Protein AF-A0AAN1XT25-F1 (afdb_monomer)

Structure (mmCIF, N/CA/C/O backbone):
data_AF-A0AAN1XT25-F1
#
_entry.id   AF-A0AAN1XT25-F1
#
loop_
_atom_site.group_PDB
_atom_site.id
_atom_site.type_symbol
_atom_site.label_atom_id
_atom_site.label_alt_id
_atom_site.label_comp_id
_atom_site.label_asym_id
_atom_site.label_entity_id
_atom_site.label_seq_id
_atom_site.pdbx_PDB_ins_code
_atom_site.Cartn_x
_atom_site.Cartn_y
_atom_site.Cartn_z
_atom_site.occupancy
_atom_site.B_iso_or_equiv
_atom_site.auth_seq_id
_atom_site.auth_comp_id
_atom_site.auth_asym_id
_atom_site.auth_atom_id
_atom_site.pdbx_PDB_model_num
ATOM 1 N N . MET A 1 1 ? -64.250 9.530 -61.560 1.00 41.62 1 MET A N 1
ATOM 2 C CA . MET A 1 1 ? -63.158 10.519 -61.689 1.00 41.62 1 MET A CA 1
ATOM 3 C C . MET A 1 1 ? -62.524 10.674 -60.310 1.00 41.62 1 MET A C 1
ATOM 5 O O . MET A 1 1 ? -63.224 11.055 -59.384 1.00 41.62 1 MET A O 1
ATOM 9 N N . LYS A 1 2 ? -61.285 10.197 -60.134 1.00 39.38 2 LYS A N 1
ATOM 10 C CA . LYS A 1 2 ? -60.570 10.103 -58.846 1.00 39.38 2 LYS A CA 1
ATOM 11 C C . LYS A 1 2 ? -59.844 11.420 -58.551 1.00 39.38 2 LYS A C 1
ATOM 13 O O . LYS A 1 2 ? -59.118 11.872 -59.428 1.00 39.38 2 LYS A O 1
ATOM 18 N N . ILE A 1 3 ? -59.930 11.946 -57.328 1.00 38.56 3 ILE A N 1
ATOM 19 C CA . ILE A 1 3 ? -58.884 12.805 -56.744 1.00 38.56 3 ILE A CA 1
ATOM 20 C C . ILE A 1 3 ? -58.642 12.324 -55.308 1.00 38.56 3 ILE A C 1
ATOM 22 O O . ILE A 1 3 ? -59.558 12.286 -54.491 1.00 38.56 3 ILE A O 1
ATOM 26 N N . LEU A 1 4 ? -57.408 11.876 -55.059 1.00 39.78 4 LEU A N 1
ATOM 27 C CA . LEU A 1 4 ? -56.895 11.393 -53.778 1.00 39.78 4 LEU A CA 1
ATOM 28 C C . LEU A 1 4 ? -56.589 12.568 -52.839 1.00 39.78 4 LEU A C 1
ATOM 30 O O . LEU A 1 4 ? -55.879 13.494 -53.226 1.00 39.78 4 LEU A O 1
ATOM 34 N N . VAL A 1 5 ? -57.010 12.458 -51.580 1.00 40.12 5 VAL A N 1
ATOM 35 C CA . VAL A 1 5 ? -56.484 13.253 -50.461 1.00 40.12 5 VAL A CA 1
ATOM 36 C C . VAL A 1 5 ? -55.270 12.513 -49.892 1.00 40.12 5 VAL A C 1
ATOM 38 O O . VAL A 1 5 ? -55.381 11.357 -49.489 1.00 40.12 5 VAL A O 1
ATOM 41 N N . ARG A 1 6 ? -54.094 13.151 -49.893 1.00 39.28 6 ARG A N 1
ATOM 42 C CA . ARG A 1 6 ? -52.873 12.626 -49.260 1.00 39.28 6 ARG A CA 1
ATOM 43 C C . ARG A 1 6 ? -52.800 13.118 -47.814 1.00 39.28 6 ARG A C 1
ATOM 45 O O . ARG A 1 6 ? -52.642 14.312 -47.588 1.00 39.28 6 ARG A O 1
ATOM 52 N N . ALA A 1 7 ? -52.880 12.197 -46.856 1.00 37.94 7 ALA A N 1
ATOM 53 C CA . ALA A 1 7 ? -52.510 12.442 -45.466 1.00 37.94 7 ALA A CA 1
ATOM 54 C C . ALA A 1 7 ? -50.987 12.284 -45.311 1.00 37.94 7 ALA A C 1
ATOM 56 O O . ALA A 1 7 ? -50.425 11.271 -45.732 1.00 37.94 7 ALA A O 1
ATOM 57 N N . ALA A 1 8 ? -50.318 13.286 -44.741 1.00 38.44 8 ALA A N 1
ATOM 58 C CA . ALA A 1 8 ? -48.903 13.220 -44.392 1.00 38.44 8 ALA A CA 1
ATOM 59 C C . ALA A 1 8 ? -48.755 12.634 -42.979 1.00 38.44 8 ALA A C 1
ATOM 61 O O . ALA A 1 8 ? -49.283 13.188 -42.018 1.00 38.44 8 ALA A O 1
ATOM 62 N N . LEU A 1 9 ? -48.050 11.508 -42.865 1.00 38.28 9 LEU A N 1
ATOM 63 C CA . LEU A 1 9 ? -47.693 10.882 -41.594 1.00 38.28 9 LEU A CA 1
ATOM 64 C C . LEU A 1 9 ? -46.329 11.439 -41.153 1.00 38.28 9 LEU A C 1
ATOM 66 O O . LEU A 1 9 ? -45.325 11.206 -41.825 1.00 38.28 9 LEU A O 1
ATOM 70 N N . ALA A 1 10 ? -46.287 12.194 -40.056 1.00 38.84 10 ALA A N 1
ATOM 71 C CA . ALA A 1 10 ? -45.040 12.645 -39.443 1.00 38.84 10 ALA A CA 1
ATOM 72 C C . ALA A 1 10 ? -44.520 11.554 -38.494 1.00 38.84 10 ALA A C 1
ATOM 74 O O . ALA A 1 10 ? -45.141 11.269 -37.472 1.00 38.84 10 ALA A O 1
ATOM 75 N N . ALA A 1 11 ? -43.395 10.927 -38.838 1.00 40.50 11 ALA A N 1
ATOM 76 C CA . ALA A 1 11 ? -42.693 10.006 -37.950 1.00 40.50 11 ALA A CA 1
ATOM 77 C C . ALA A 1 11 ? -41.785 10.807 -37.002 1.00 40.50 11 ALA A C 1
ATOM 79 O O . ALA A 1 11 ? -40.822 11.433 -37.444 1.00 40.50 11 ALA A O 1
ATOM 80 N N . ALA A 1 12 ? -42.099 10.805 -35.705 1.00 44.22 12 ALA A N 1
ATOM 81 C CA . ALA A 1 12 ? -41.232 11.364 -34.674 1.00 44.22 12 ALA A CA 1
ATOM 82 C C . ALA A 1 12 ? -40.076 10.390 -34.395 1.00 44.22 12 ALA A C 1
ATOM 84 O O . ALA A 1 12 ? -40.286 9.277 -33.914 1.00 44.22 12 ALA A O 1
ATOM 85 N N . LEU A 1 13 ? -38.855 10.809 -34.725 1.00 37.78 13 LEU A N 1
ATOM 86 C CA . LEU A 1 13 ? -37.628 10.069 -34.453 1.00 37.78 13 LEU A CA 1
ATOM 87 C C . LEU A 1 13 ? -37.237 10.285 -32.981 1.00 37.78 13 LEU A C 1
ATOM 89 O O . LEU A 1 13 ? -36.747 11.351 -32.616 1.00 37.78 13 LEU A O 1
ATOM 93 N N . ILE A 1 14 ? -37.477 9.290 -32.128 1.00 45.75 14 ILE A N 1
ATOM 94 C CA . ILE A 1 14 ? -36.987 9.284 -30.743 1.00 45.75 14 ILE A CA 1
ATOM 95 C C . ILE A 1 14 ? -35.552 8.747 -30.775 1.00 45.75 14 ILE A C 1
ATOM 97 O O . ILE A 1 14 ? -35.346 7.547 -30.946 1.00 45.75 14 ILE A O 1
ATOM 101 N N . LEU A 1 15 ? -34.554 9.628 -30.647 1.00 38.09 15 LEU A N 1
ATOM 102 C CA . LEU A 1 15 ? -33.173 9.205 -30.396 1.00 38.09 15 LEU A CA 1
ATOM 103 C C . LEU A 1 15 ? -33.020 8.803 -28.919 1.00 38.09 15 LEU A C 1
ATOM 105 O O . LEU A 1 15 ? -33.416 9.579 -28.045 1.00 38.09 15 LEU A O 1
ATOM 109 N N . PRO A 1 16 ? -32.411 7.646 -28.607 1.00 40.91 16 PRO A N 1
ATOM 110 C CA . PRO A 1 16 ? -32.045 7.325 -27.237 1.00 40.91 16 PRO A CA 1
ATOM 111 C C . PRO A 1 16 ? -30.882 8.233 -26.812 1.00 40.91 16 PRO A C 1
ATOM 113 O O . PRO A 1 16 ? -29.809 8.198 -27.416 1.00 40.91 16 PRO A O 1
ATOM 116 N N . LEU A 1 17 ? -31.081 9.055 -25.776 1.00 42.25 17 LEU A N 1
ATOM 117 C CA . LEU A 1 17 ? -29.963 9.700 -25.089 1.00 42.25 17 LEU A CA 1
ATOM 118 C C . LEU A 1 17 ? -29.145 8.606 -24.398 1.00 42.25 17 LEU A C 1
ATOM 120 O O . LEU A 1 17 ? -29.579 8.040 -23.395 1.00 42.25 17 LEU A O 1
ATOM 124 N N . ALA A 1 18 ? -27.961 8.307 -24.930 1.00 36.66 18 ALA A N 1
ATOM 125 C CA . ALA A 1 18 ? -26.956 7.576 -24.177 1.00 36.66 18 ALA A CA 1
ATOM 126 C C . ALA A 1 18 ? -26.537 8.444 -22.975 1.00 36.66 18 ALA A C 1
ATOM 128 O O . ALA A 1 18 ? -26.259 9.633 -23.169 1.00 36.66 18 ALA A O 1
ATOM 129 N N . PRO A 1 19 ? -26.495 7.907 -21.744 1.00 39.56 19 PRO A N 1
ATOM 130 C CA . PRO A 1 19 ? -25.979 8.655 -20.610 1.00 39.56 19 PRO A CA 1
ATOM 131 C C . PRO A 1 19 ? -24.504 8.972 -20.870 1.00 39.56 19 PRO A C 1
ATOM 133 O O . PRO A 1 19 ? -23.654 8.085 -20.924 1.00 39.56 19 PRO A O 1
ATOM 136 N N . THR A 1 20 ? -24.190 10.251 -21.056 1.00 37.25 20 THR A N 1
ATOM 137 C CA . THR A 1 20 ? -22.817 10.741 -21.007 1.00 37.25 20 THR A CA 1
ATOM 138 C C . THR A 1 20 ? -22.371 10.694 -19.553 1.00 37.25 20 THR A C 1
ATOM 140 O O . THR A 1 20 ? -22.679 11.600 -18.778 1.00 37.25 20 THR A O 1
ATOM 143 N N . PHE A 1 21 ? -21.665 9.635 -19.163 1.00 40.16 21 PHE A N 1
ATOM 144 C CA . PHE A 1 21 ? -20.870 9.668 -17.944 1.00 40.16 21 PHE A CA 1
ATOM 145 C C . PHE A 1 21 ? -19.761 10.691 -18.175 1.00 40.16 21 PHE A C 1
ATOM 147 O O . PHE A 1 21 ? -18.812 10.444 -18.918 1.00 40.16 21 PHE A O 1
ATOM 154 N N . ALA A 1 22 ? -19.923 11.886 -17.614 1.00 41.94 22 ALA A N 1
ATOM 155 C CA . ALA A 1 22 ? -18.840 12.848 -17.556 1.00 41.94 22 ALA A CA 1
ATOM 156 C C . ALA A 1 22 ? -17.735 12.224 -16.694 1.00 41.94 22 ALA A C 1
ATOM 158 O O . ALA A 1 22 ? -17.858 12.173 -15.472 1.00 41.94 22 ALA A O 1
ATOM 159 N N . SER A 1 23 ? -16.688 11.699 -17.335 1.00 51.25 23 SER A N 1
ATOM 160 C CA . SER A 1 23 ? -15.455 11.323 -16.646 1.00 51.25 23 SER A CA 1
ATOM 161 C C . SER A 1 23 ? -14.961 12.566 -15.916 1.00 51.25 23 SER A C 1
ATOM 163 O O . SER A 1 23 ? -14.739 13.603 -16.549 1.00 51.25 23 SER A O 1
ATOM 165 N N . ALA A 1 24 ? -14.842 12.498 -14.591 1.00 60.72 24 ALA A N 1
ATOM 166 C CA . ALA A 1 24 ? -14.233 13.584 -13.840 1.00 60.72 24 ALA A CA 1
ATOM 167 C C . ALA A 1 24 ? -12.805 13.806 -14.362 1.00 60.72 24 ALA A C 1
ATOM 169 O O . ALA A 1 24 ? -12.129 12.866 -14.783 1.00 60.72 24 ALA A O 1
ATOM 170 N N . ALA A 1 25 ? -12.354 15.061 -14.378 1.00 71.19 25 ALA A N 1
ATOM 171 C CA . ALA A 1 25 ? -10.983 15.355 -14.762 1.00 71.19 25 ALA A CA 1
ATOM 172 C C . ALA A 1 25 ? -10.007 14.716 -13.751 1.00 71.19 25 ALA A C 1
ATOM 174 O O . ALA A 1 25 ? -10.314 14.697 -12.553 1.00 71.19 25 ALA A O 1
ATOM 175 N N . PRO A 1 26 ? -8.829 14.243 -14.200 1.00 83.75 26 PRO A N 1
ATOM 176 C CA . PRO A 1 26 ? -7.784 13.773 -13.302 1.00 83.75 26 PRO A CA 1
ATOM 177 C C . PRO A 1 26 ? -7.448 14.804 -12.220 1.00 83.75 26 PRO A C 1
ATOM 179 O O . PRO A 1 26 ? -7.557 16.016 -12.427 1.00 83.75 26 PRO A O 1
ATOM 182 N N . LEU A 1 27 ? -7.001 14.314 -11.066 1.00 89.06 27 LEU A N 1
ATOM 183 C CA . LEU A 1 27 ? -6.533 15.128 -9.955 1.00 89.06 27 LEU A CA 1
ATOM 184 C C . LEU A 1 27 ? -5.451 16.104 -10.428 1.00 89.06 27 LEU A C 1
ATOM 186 O O . LEU A 1 27 ? -4.499 15.714 -11.105 1.00 89.06 27 LEU A O 1
ATOM 190 N N . ASP A 1 28 ? -5.578 17.364 -10.013 1.00 89.88 28 ASP A N 1
ATOM 191 C CA . ASP A 1 28 ? -4.588 18.398 -10.301 1.00 89.88 28 ASP A CA 1
ATOM 192 C C . ASP A 1 28 ? -3.178 17.929 -9.903 1.00 89.88 28 ASP A C 1
ATOM 194 O O . ASP A 1 28 ? -2.938 17.484 -8.774 1.00 89.88 28 ASP A O 1
ATOM 198 N N . ARG A 1 29 ? -2.225 18.067 -10.830 1.00 91.12 29 ARG A N 1
ATOM 199 C CA . ARG A 1 29 ? -0.816 17.727 -10.627 1.00 91.12 29 ARG A CA 1
ATOM 200 C C . ARG A 1 29 ? -0.228 18.415 -9.398 1.00 91.12 29 ARG A C 1
ATOM 202 O O . ARG A 1 29 ? 0.604 17.822 -8.712 1.00 91.12 29 ARG A O 1
ATOM 209 N N . ALA A 1 30 ? -0.691 19.622 -9.076 1.00 89.56 30 ALA A N 1
ATOM 210 C CA . ALA A 1 30 ? -0.288 20.351 -7.881 1.00 89.56 30 ALA A CA 1
ATOM 211 C C . ALA A 1 30 ? -0.663 19.640 -6.573 1.00 89.56 30 ALA A C 1
ATOM 213 O O . ALA A 1 30 ? -0.150 20.029 -5.532 1.00 89.56 30 ALA A O 1
ATOM 214 N N . LYS A 1 31 ? -1.515 18.607 -6.597 1.00 91.62 31 LYS A N 1
ATOM 215 C CA . LYS A 1 31 ? -1.877 17.778 -5.437 1.00 91.62 31 LYS A CA 1
ATOM 216 C C . LYS A 1 31 ? -1.132 16.441 -5.392 1.00 91.62 31 LYS A C 1
ATOM 218 O O . LYS A 1 31 ? -0.883 15.928 -4.299 1.00 91.62 31 LYS A O 1
ATOM 223 N N . VAL A 1 32 ? -0.665 15.927 -6.530 1.00 94.19 32 VAL A N 1
ATOM 224 C CA . VAL A 1 32 ? 0.048 14.639 -6.651 1.00 94.19 32 VAL A CA 1
ATOM 225 C C . VAL A 1 32 ? 1.501 14.748 -6.183 1.00 94.19 32 VAL A C 1
ATOM 227 O O . VAL A 1 32 ? 2.288 15.500 -6.761 1.00 94.19 32 VAL A O 1
ATOM 230 N N . VAL A 1 33 ? 1.863 14.050 -5.102 1.00 95.19 33 VAL A N 1
ATOM 231 C CA . VAL A 1 33 ? 3.233 14.078 -4.553 1.00 95.19 33 VAL A CA 1
ATOM 232 C C . VAL A 1 33 ? 4.153 13.065 -5.216 1.00 95.19 33 VAL A C 1
ATOM 234 O O . VAL A 1 33 ? 5.339 13.351 -5.329 1.00 95.19 33 VAL A O 1
ATOM 237 N N . LEU A 1 34 ? 3.624 11.932 -5.694 1.00 96.62 34 LEU A N 1
ATOM 238 C CA . LEU A 1 34 ? 4.400 10.935 -6.432 1.00 96.62 34 LEU A CA 1
ATOM 239 C C . LEU A 1 34 ? 4.791 11.495 -7.814 1.00 96.62 34 LEU A C 1
ATOM 241 O O . LEU A 1 34 ? 3.921 11.639 -8.685 1.00 96.62 34 LEU A O 1
ATOM 245 N N . PRO A 1 35 ? 6.073 11.838 -8.060 1.00 95.19 35 PRO A N 1
ATOM 246 C CA . PRO A 1 35 ? 6.432 12.599 -9.251 1.00 95.19 35 PRO A CA 1
ATOM 247 C C . PRO A 1 35 ? 6.210 11.821 -10.560 1.00 95.19 35 PRO A C 1
ATOM 249 O O . PRO A 1 35 ? 5.875 12.425 -11.575 1.00 95.19 35 PRO A O 1
ATO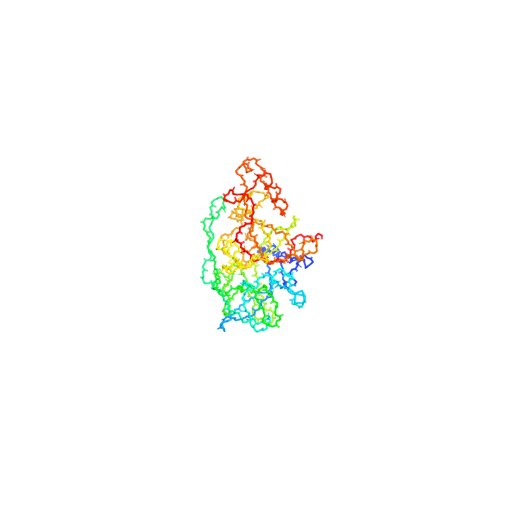M 252 N N . SER A 1 36 ? 6.325 10.495 -10.516 1.00 95.69 36 SER A N 1
ATOM 253 C CA . SER A 1 36 ? 6.180 9.594 -11.661 1.00 95.69 36 SER A CA 1
ATOM 254 C C . SER A 1 36 ? 4.735 9.256 -12.028 1.00 95.69 36 SER A C 1
ATOM 256 O O . SER A 1 36 ? 4.517 8.727 -13.113 1.00 95.69 36 SER A O 1
ATOM 258 N N . ALA A 1 37 ? 3.746 9.541 -11.170 1.00 97.75 37 ALA A N 1
ATOM 259 C CA . ALA A 1 37 ? 2.355 9.193 -11.456 1.00 97.75 37 ALA A CA 1
ATOM 260 C C . ALA A 1 37 ? 1.861 9.882 -12.739 1.00 97.75 37 ALA A C 1
ATOM 262 O O . ALA A 1 37 ? 1.925 11.110 -12.839 1.00 97.75 37 ALA A O 1
ATOM 263 N N . ILE A 1 38 ? 1.357 9.088 -13.688 1.00 97.50 38 ILE A N 1
ATOM 264 C CA . ILE A 1 38 ? 0.899 9.540 -15.010 1.00 97.50 38 ILE A CA 1
ATOM 265 C C . ILE A 1 38 ? -0.458 10.232 -14.876 1.00 97.50 38 ILE A C 1
ATOM 267 O O . ILE A 1 38 ? -0.641 11.352 -15.350 1.00 97.50 38 ILE A O 1
ATOM 271 N N . SER A 1 39 ? -1.396 9.591 -14.181 1.00 97.00 39 SER A N 1
ATOM 272 C CA . SER A 1 39 ? -2.717 10.144 -13.884 1.00 97.00 39 SER A CA 1
ATOM 273 C C . SER A 1 39 ? -3.232 9.616 -12.554 1.00 97.00 39 SER A C 1
ATOM 275 O O . SER A 1 39 ? -2.920 8.496 -12.156 1.00 97.00 39 SER A O 1
ATOM 277 N N . VAL A 1 40 ? -4.044 10.417 -11.873 1.00 97.56 40 VAL A N 1
ATOM 278 C CA . VAL A 1 40 ? -4.750 10.031 -10.648 1.00 97.56 40 VAL A CA 1
ATOM 279 C C . VAL A 1 40 ? -6.202 10.425 -10.851 1.00 97.56 40 VAL A C 1
ATOM 281 O O . VAL A 1 40 ? -6.477 11.600 -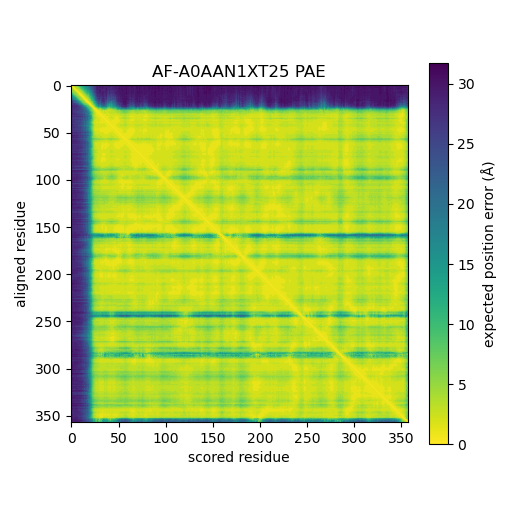11.078 1.00 97.56 40 VAL A O 1
ATOM 284 N N . ASP A 1 41 ? -7.122 9.474 -10.797 1.00 96.44 41 ASP A N 1
ATOM 285 C CA . ASP A 1 41 ? -8.555 9.722 -10.928 1.00 96.44 41 ASP A CA 1
ATOM 286 C C . ASP A 1 41 ? -9.243 9.340 -9.618 1.00 96.44 41 ASP A C 1
ATOM 288 O O . ASP A 1 41 ? -9.409 8.167 -9.287 1.00 96.44 41 ASP A O 1
ATOM 292 N N . LEU A 1 42 ? -9.629 10.358 -8.847 1.00 95.44 42 LEU A N 1
ATOM 293 C CA . LEU A 1 42 ? -10.318 10.160 -7.576 1.00 95.44 42 LEU A CA 1
ATOM 294 C C . LEU A 1 42 ? -11.788 9.777 -7.751 1.00 95.44 42 LEU A C 1
ATOM 296 O O . LEU A 1 42 ? -12.375 9.286 -6.796 1.00 95.44 42 LEU A O 1
ATOM 300 N N . ALA A 1 43 ? -12.411 9.998 -8.906 1.00 94.50 43 ALA A N 1
ATOM 301 C CA . ALA A 1 43 ? -13.777 9.534 -9.136 1.00 94.50 43 ALA A CA 1
ATOM 302 C C . ALA A 1 43 ? -13.774 8.050 -9.515 1.00 94.50 43 ALA A C 1
ATOM 304 O O . ALA A 1 43 ? -14.538 7.274 -8.952 1.00 94.50 43 ALA A O 1
ATOM 305 N N . ALA A 1 44 ? -12.855 7.646 -10.396 1.00 95.62 44 ALA A N 1
ATOM 306 C CA . ALA A 1 44 ? -12.638 6.243 -10.746 1.00 95.62 44 ALA A CA 1
ATOM 307 C C . ALA A 1 44 ? -11.894 5.454 -9.654 1.00 95.62 44 ALA A C 1
ATOM 309 O O . ALA A 1 44 ? -11.825 4.233 -9.731 1.00 95.62 44 ALA A O 1
ATOM 310 N N . ASN A 1 45 ? -11.338 6.141 -8.648 1.00 97.06 45 ASN A N 1
ATOM 311 C CA . ASN A 1 45 ? -10.542 5.569 -7.560 1.00 97.06 45 ASN A CA 1
ATOM 312 C C . ASN A 1 45 ? -9.297 4.810 -8.061 1.00 97.06 45 ASN A C 1
ATOM 314 O O . ASN A 1 45 ? -8.992 3.707 -7.611 1.00 97.06 45 ASN A O 1
ATOM 318 N N . THR A 1 46 ? -8.563 5.405 -9.003 1.00 98.12 46 THR A N 1
ATOM 319 C CA . THR A 1 46 ? -7.398 4.772 -9.634 1.00 98.12 46 THR A CA 1
ATOM 320 C C . THR A 1 46 ? -6.198 5.703 -9.775 1.00 98.12 46 THR A C 1
ATOM 322 O O . THR A 1 46 ? -6.314 6.930 -9.806 1.00 98.12 46 THR A O 1
ATOM 325 N N . VAL A 1 47 ? -5.016 5.103 -9.892 1.00 98.50 47 VAL A N 1
ATOM 326 C CA . VAL A 1 47 ? -3.773 5.765 -10.293 1.00 98.50 47 VAL A CA 1
ATOM 327 C C . VAL A 1 47 ? -3.114 4.979 -11.415 1.00 98.50 47 VAL A C 1
ATOM 329 O O . VAL A 1 47 ? -3.024 3.758 -11.343 1.00 98.50 47 VAL A O 1
ATOM 332 N N . THR A 1 48 ? -2.615 5.682 -12.428 1.00 98.56 48 THR A N 1
ATOM 333 C CA . THR A 1 48 ? -1.808 5.096 -13.500 1.00 98.56 48 THR A CA 1
ATOM 334 C C . THR A 1 48 ? -0.342 5.446 -13.286 1.00 98.56 48 THR A C 1
ATOM 336 O O . THR A 1 48 ? 0.013 6.622 -13.152 1.00 98.56 48 THR A O 1
ATOM 339 N N . LEU A 1 49 ? 0.514 4.428 -13.254 1.00 98.69 49 LEU A N 1
ATOM 340 C CA . LEU A 1 49 ? 1.951 4.538 -13.008 1.00 98.69 49 LEU A CA 1
ATOM 341 C C . LEU A 1 49 ? 2.761 3.996 -14.193 1.00 98.69 49 LEU A C 1
ATOM 343 O O . LEU A 1 49 ? 2.271 3.118 -14.907 1.00 98.69 49 LEU A O 1
ATOM 347 N N . PRO A 1 50 ? 4.008 4.466 -14.389 1.00 98.25 50 PRO A N 1
ATOM 348 C CA . PRO A 1 50 ? 4.940 3.840 -15.316 1.00 98.25 50 PRO A CA 1
ATOM 349 C C . PRO A 1 50 ? 5.218 2.393 -14.909 1.00 98.25 50 PRO A C 1
ATOM 351 O O . PRO A 1 50 ? 5.467 2.107 -13.733 1.00 98.25 50 PRO A O 1
ATOM 354 N N . LEU A 1 51 ? 5.207 1.500 -15.892 1.00 97.94 51 LEU A N 1
ATOM 355 C CA . LEU A 1 51 ? 5.467 0.079 -15.722 1.00 97.94 51 LEU A CA 1
ATOM 356 C C . LEU A 1 51 ? 6.821 -0.274 -16.342 1.00 97.94 51 LEU A C 1
ATOM 358 O O . LEU A 1 51 ? 7.135 0.127 -17.461 1.00 97.94 51 LEU A O 1
ATOM 362 N N . TYR A 1 52 ? 7.627 -1.037 -15.613 1.00 97.19 52 TYR A N 1
ATOM 363 C CA . TYR A 1 52 ? 8.964 -1.443 -16.027 1.00 97.19 52 TYR A CA 1
ATOM 364 C C . TYR A 1 52 ? 9.021 -2.952 -16.206 1.00 97.19 52 TYR A C 1
ATOM 366 O O . TYR A 1 52 ? 8.438 -3.705 -15.427 1.00 97.19 52 TYR A O 1
ATOM 374 N N . ARG A 1 53 ? 9.768 -3.399 -17.215 1.00 96.44 53 ARG A N 1
ATOM 375 C CA . ARG A 1 53 ? 10.009 -4.821 -17.452 1.00 96.44 53 ARG A CA 1
ATOM 376 C C . ARG A 1 53 ? 11.261 -5.263 -16.708 1.00 96.44 53 ARG A C 1
ATOM 378 O O . ARG A 1 53 ? 12.329 -4.696 -16.912 1.00 96.44 53 ARG A O 1
ATOM 385 N N . GLY A 1 54 ? 11.143 -6.291 -15.883 1.00 96.94 54 GLY A N 1
ATOM 386 C CA . GLY A 1 54 ? 12.252 -6.935 -15.187 1.00 96.94 54 GLY A CA 1
ATOM 387 C C . GLY A 1 54 ? 12.320 -8.429 -15.480 1.00 96.94 54 GLY A C 1
ATOM 388 O O . GLY A 1 54 ? 11.679 -8.934 -16.408 1.00 96.94 54 GLY A O 1
ATOM 389 N N . SER A 1 55 ? 13.101 -9.146 -14.677 1.00 97.75 55 SER A N 1
ATOM 390 C CA . SER A 1 55 ? 13.129 -10.607 -14.706 1.00 97.75 55 SER A CA 1
ATOM 391 C C . SER A 1 55 ? 13.374 -11.228 -13.336 1.00 97.75 55 SER A C 1
ATOM 393 O O . SER A 1 55 ? 14.055 -10.641 -12.499 1.00 97.75 55 SER A O 1
ATOM 395 N N . VAL A 1 56 ? 12.856 -12.436 -13.140 1.00 98.00 56 VAL A N 1
ATOM 396 C CA . VAL A 1 56 ? 13.141 -13.321 -12.004 1.00 98.00 56 VAL A CA 1
ATOM 397 C C . VAL A 1 56 ? 13.608 -14.646 -12.593 1.00 98.00 56 VAL A C 1
ATOM 399 O O . VAL A 1 56 ? 12.866 -15.280 -13.339 1.00 98.00 56 VAL A O 1
ATOM 402 N N . HIS A 1 57 ? 14.851 -15.052 -12.322 1.00 95.00 57 HIS A N 1
ATOM 403 C CA . HIS A 1 57 ? 15.436 -16.281 -12.889 1.00 95.00 57 HIS A CA 1
ATOM 404 C C . HIS A 1 57 ? 15.304 -16.389 -14.428 1.00 95.00 57 HIS A C 1
ATOM 406 O O . HIS A 1 57 ? 15.104 -17.469 -14.975 1.00 95.00 57 HIS A O 1
ATOM 412 N N . GLY A 1 58 ? 15.384 -15.255 -15.137 1.00 93.69 58 GLY A N 1
ATOM 413 C CA . GLY A 1 58 ? 15.221 -15.173 -16.596 1.00 93.69 58 GLY A CA 1
ATOM 414 C C . GLY A 1 58 ? 13.770 -15.089 -17.090 1.00 93.69 58 GLY A C 1
ATOM 415 O O . GLY A 1 58 ? 13.552 -14.723 -18.245 1.00 93.69 58 GLY A O 1
ATOM 416 N N . ASN A 1 59 ? 12.779 -15.338 -16.231 1.00 96.25 59 ASN A N 1
ATOM 417 C CA . ASN A 1 59 ? 11.365 -15.180 -16.568 1.00 96.25 59 ASN A CA 1
ATOM 418 C C . ASN A 1 59 ? 10.950 -13.706 -16.479 1.00 96.25 59 ASN A C 1
ATOM 420 O O . ASN A 1 59 ? 11.352 -13.029 -15.530 1.00 96.25 59 ASN A O 1
ATOM 424 N N . PRO A 1 60 ? 10.157 -13.186 -17.433 1.00 96.00 6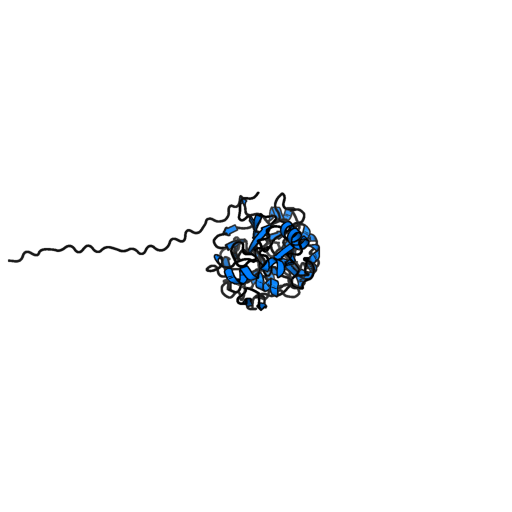0 PRO A N 1
ATOM 425 C CA . PRO A 1 60 ? 9.722 -11.797 -17.412 1.00 96.00 60 PRO A CA 1
ATOM 426 C C . PRO A 1 60 ? 8.773 -11.513 -16.248 1.00 96.00 60 PRO A C 1
ATOM 428 O O . PRO A 1 60 ? 7.872 -12.297 -15.952 1.00 96.00 60 PRO A O 1
ATOM 431 N N . VAL A 1 61 ? 8.968 -10.351 -15.635 1.00 97.44 61 VAL A N 1
ATOM 432 C CA . VAL A 1 61 ? 8.058 -9.763 -14.646 1.00 97.44 61 VAL A CA 1
ATOM 433 C C . VAL A 1 61 ? 7.888 -8.279 -14.934 1.00 97.44 61 VAL A C 1
ATOM 435 O O . VAL A 1 61 ? 8.719 -7.675 -15.621 1.00 97.44 61 VAL A O 1
ATOM 438 N N . TRP A 1 62 ? 6.846 -7.679 -14.375 1.00 98.00 62 TRP A N 1
ATOM 439 C CA . TRP A 1 62 ? 6.574 -6.255 -14.497 1.00 98.00 62 TRP A CA 1
ATOM 440 C C . TRP A 1 62 ? 6.458 -5.622 -13.123 1.00 98.00 62 TRP A C 1
ATOM 442 O O . TRP A 1 62 ? 5.832 -6.173 -12.218 1.00 98.00 62 TRP A O 1
ATOM 452 N N . TYR A 1 63 ? 7.090 -4.469 -12.960 1.00 98.50 63 TYR A N 1
ATOM 453 C CA . TYR A 1 63 ? 7.212 -3.804 -11.673 1.00 98.50 63 TYR A CA 1
ATOM 454 C C . TYR A 1 63 ? 7.008 -2.301 -11.814 1.00 98.50 63 TYR A C 1
ATOM 456 O O . TYR A 1 63 ? 7.252 -1.716 -12.872 1.00 98.50 63 TYR A O 1
ATOM 464 N N . ILE A 1 64 ? 6.576 -1.667 -10.731 1.00 98.69 64 ILE A N 1
ATOM 465 C CA . ILE A 1 64 ? 6.505 -0.205 -10.620 1.00 98.69 64 ILE A CA 1
ATOM 466 C C . ILE A 1 64 ? 7.661 0.302 -9.763 1.00 98.69 64 ILE A C 1
ATOM 468 O O . ILE A 1 64 ? 8.306 -0.473 -9.067 1.00 98.69 64 ILE A O 1
ATOM 472 N N . LYS A 1 65 ? 7.929 1.608 -9.795 1.00 98.44 65 LYS A N 1
ATOM 473 C CA . LYS A 1 65 ? 8.848 2.271 -8.861 1.00 98.44 65 LYS A CA 1
ATOM 474 C C . LYS A 1 65 ? 8.154 3.472 -8.248 1.00 98.44 65 LYS A C 1
ATOM 476 O O . LYS A 1 65 ? 7.622 4.306 -8.984 1.00 98.44 65 LYS A O 1
ATOM 481 N N . THR A 1 66 ? 8.194 3.579 -6.927 1.00 98.50 66 THR A N 1
ATOM 482 C CA . THR A 1 66 ? 7.497 4.656 -6.206 1.00 98.50 66 THR A CA 1
ATOM 483 C C . THR A 1 66 ? 8.433 5.484 -5.339 1.00 98.50 66 THR A C 1
ATOM 485 O O . THR A 1 66 ? 8.347 6.710 -5.358 1.00 98.50 66 THR A O 1
ATOM 488 N N . ASP A 1 67 ? 9.378 4.844 -4.649 1.00 98.50 67 ASP A N 1
ATOM 489 C CA . ASP A 1 67 ? 10.261 5.491 -3.675 1.00 98.50 67 ASP A CA 1
ATOM 490 C C . ASP A 1 67 ? 11.700 4.994 -3.806 1.00 98.50 67 ASP A C 1
ATOM 492 O O . ASP A 1 67 ? 11.964 3.903 -4.318 1.00 98.50 67 ASP A O 1
ATOM 496 N N . VAL A 1 68 ? 12.650 5.779 -3.301 1.00 98.44 68 VAL A N 1
ATOM 497 C CA . VAL A 1 68 ? 14.056 5.375 -3.213 1.00 98.44 68 VAL A CA 1
ATOM 498 C C . VAL A 1 68 ? 14.774 6.068 -2.054 1.00 98.44 68 VAL A C 1
ATOM 500 O O . VAL A 1 68 ? 14.507 7.229 -1.732 1.00 98.44 68 VAL A O 1
ATOM 503 N N . SER A 1 69 ? 15.731 5.367 -1.445 1.00 98.00 69 SER A N 1
ATOM 504 C CA . SER A 1 69 ? 16.504 5.832 -0.284 1.00 98.00 69 SER A CA 1
ATOM 505 C C . SER A 1 69 ? 17.531 6.929 -0.576 1.00 98.00 69 SER A C 1
ATOM 507 O O . SER A 1 69 ? 18.192 7.409 0.340 1.00 98.00 69 SER A O 1
ATOM 509 N N . ASN A 1 70 ? 17.698 7.332 -1.839 1.00 97.44 70 ASN A N 1
ATOM 510 C CA . ASN A 1 70 ? 18.687 8.322 -2.258 1.00 97.44 70 ASN A CA 1
ATOM 511 C C . ASN A 1 70 ? 18.013 9.510 -2.958 1.00 97.44 70 ASN A C 1
ATOM 513 O O . ASN A 1 70 ? 17.377 9.348 -3.998 1.00 97.44 70 ASN A O 1
ATOM 517 N N . ALA A 1 71 ? 18.204 10.720 -2.429 1.00 96.81 71 ALA A N 1
ATOM 518 C CA . ALA A 1 71 ? 17.523 11.920 -2.916 1.00 96.81 71 ALA A CA 1
ATOM 519 C C . ALA A 1 71 ? 17.887 12.296 -4.365 1.00 96.81 71 ALA A C 1
ATOM 521 O O . ALA A 1 71 ? 17.030 12.750 -5.124 1.00 96.81 71 ALA A O 1
ATOM 522 N N . ALA A 1 72 ? 19.144 12.096 -4.776 1.00 97.19 72 ALA A N 1
ATOM 523 C CA . ALA A 1 72 ? 19.578 12.405 -6.137 1.00 97.19 72 ALA A CA 1
ATOM 524 C C . ALA A 1 72 ? 18.973 11.425 -7.153 1.00 97.19 72 ALA A C 1
ATOM 526 O O . ALA A 1 72 ? 18.568 11.831 -8.243 1.00 97.19 72 ALA A O 1
ATOM 527 N N . VAL A 1 73 ? 18.871 10.145 -6.781 1.00 97.69 73 VAL A N 1
ATOM 528 C CA . VAL A 1 73 ? 18.172 9.124 -7.572 1.00 97.69 73 VAL A CA 1
ATOM 529 C C . VAL A 1 73 ? 16.678 9.431 -7.647 1.00 97.69 73 VAL A C 1
ATOM 531 O O . VAL A 1 73 ? 16.136 9.443 -8.749 1.00 97.69 73 VAL A O 1
ATOM 534 N N . ALA A 1 74 ? 16.044 9.759 -6.515 1.00 97.38 74 ALA A N 1
ATOM 535 C CA . ALA A 1 74 ? 14.628 10.120 -6.446 1.00 97.38 74 ALA A CA 1
ATOM 536 C C . ALA A 1 74 ? 14.300 11.261 -7.414 1.00 97.38 74 ALA A C 1
ATOM 538 O O . ALA A 1 74 ? 13.431 11.129 -8.273 1.00 97.38 74 ALA A O 1
ATOM 539 N N . LYS A 1 75 ? 15.079 12.348 -7.354 1.00 96.81 75 LYS A N 1
ATOM 540 C CA . LYS A 1 75 ? 14.921 13.503 -8.243 1.00 96.81 75 LYS A CA 1
ATOM 541 C C . LYS A 1 75 ? 15.109 13.141 -9.717 1.00 96.81 75 LYS A C 1
ATOM 543 O O . LYS A 1 75 ? 14.334 13.596 -10.551 1.00 96.81 75 LYS A O 1
ATOM 548 N N . ARG A 1 76 ? 16.144 12.361 -10.045 1.00 96.50 76 ARG A N 1
ATOM 549 C CA . ARG A 1 76 ? 16.462 11.987 -11.433 1.00 96.50 76 ARG A CA 1
ATOM 550 C C . ARG A 1 76 ? 15.392 11.088 -12.050 1.00 96.50 76 ARG A C 1
ATOM 552 O O . ARG A 1 76 ? 15.105 11.229 -13.231 1.00 96.50 76 ARG A O 1
ATOM 559 N N . GLU A 1 77 ? 14.845 10.158 -11.274 1.00 96.00 77 GLU A N 1
ATOM 560 C CA . GLU A 1 77 ? 13.897 9.147 -11.760 1.00 96.00 77 GLU A CA 1
ATOM 561 C C . GLU A 1 77 ? 12.427 9.514 -11.509 1.00 96.00 77 GLU A C 1
ATOM 563 O O . GLU A 1 77 ? 11.539 8.761 -11.895 1.00 96.00 77 GLU A O 1
ATOM 568 N N . GLY A 1 78 ? 12.154 10.662 -10.881 1.00 96.56 78 GLY A N 1
ATOM 569 C CA . GLY A 1 78 ? 10.794 11.086 -10.557 1.00 96.56 78 GLY A CA 1
ATOM 570 C C . GLY A 1 78 ? 10.135 10.229 -9.471 1.00 96.56 78 GLY A C 1
ATOM 571 O O . GLY A 1 78 ? 8.929 10.016 -9.506 1.00 96.56 78 GLY A O 1
ATOM 572 N N . LEU A 1 79 ? 10.909 9.725 -8.513 1.00 97.62 79 LEU A N 1
ATOM 573 C CA . LEU A 1 79 ? 10.413 8.922 -7.393 1.00 97.62 79 LEU A CA 1
ATOM 574 C C . LEU A 1 79 ? 10.318 9.768 -6.121 1.00 97.62 79 LEU A C 1
ATOM 576 O O . LEU A 1 79 ? 10.919 10.841 -6.021 1.00 97.62 79 LEU A O 1
ATOM 580 N N . LEU A 1 80 ? 9.593 9.272 -5.125 1.00 97.38 80 LEU A N 1
ATOM 581 C CA . LEU A 1 80 ? 9.611 9.838 -3.781 1.00 97.38 80 LEU A CA 1
ATOM 582 C C . LEU A 1 80 ? 10.953 9.547 -3.100 1.00 97.38 80 LEU A C 1
ATOM 584 O O . LEU A 1 80 ? 11.510 8.452 -3.203 1.00 97.38 80 LEU A O 1
ATOM 588 N N . TYR A 1 81 ? 11.485 10.534 -2.383 1.00 97.69 81 TYR A N 1
ATOM 589 C CA . TYR A 1 81 ? 12.642 10.314 -1.523 1.00 97.69 81 TYR A CA 1
ATOM 590 C C . TYR A 1 81 ? 12.179 9.757 -0.176 1.00 97.69 81 TYR A C 1
ATOM 592 O O . TYR A 1 81 ? 11.486 10.450 0.567 1.00 97.69 81 TYR A O 1
ATOM 600 N N . ALA A 1 82 ? 12.584 8.527 0.134 1.00 97.75 82 ALA A N 1
ATOM 601 C CA . ALA A 1 82 ? 12.239 7.822 1.365 1.00 97.75 82 ALA A CA 1
ATOM 602 C C . ALA A 1 82 ? 13.517 7.462 2.142 1.00 97.75 82 ALA A C 1
ATOM 604 O O . ALA A 1 82 ? 14.034 6.351 1.994 1.00 97.75 82 ALA A O 1
ATOM 605 N N . PRO A 1 83 ? 14.074 8.389 2.942 1.00 96.44 83 PRO A N 1
ATOM 606 C CA . PRO A 1 83 ? 15.372 8.205 3.598 1.00 96.44 83 PRO A CA 1
ATOM 607 C C . PRO A 1 83 ? 15.439 6.948 4.469 1.00 96.44 83 PRO A C 1
ATOM 609 O O . PRO A 1 83 ? 16.465 6.268 4.491 1.00 96.44 83 PRO A O 1
ATOM 612 N N . LEU A 1 84 ? 14.343 6.601 5.151 1.00 97.25 84 LEU A N 1
ATOM 613 C CA . LEU A 1 84 ? 14.315 5.458 6.062 1.00 97.25 84 LEU A CA 1
ATOM 614 C C . LEU A 1 84 ? 14.438 4.107 5.347 1.00 97.25 84 LEU A C 1
ATOM 616 O O . LEU A 1 84 ? 14.830 3.130 5.983 1.00 97.25 84 LEU A O 1
ATOM 620 N N . LEU A 1 85 ? 14.210 4.037 4.027 1.00 97.62 85 LEU A N 1
ATOM 621 C CA . LEU A 1 85 ? 14.455 2.811 3.262 1.00 97.62 85 LEU A CA 1
ATOM 622 C C . LEU A 1 85 ? 15.917 2.359 3.327 1.00 97.62 85 LEU A C 1
ATOM 624 O O . LEU A 1 85 ? 16.170 1.165 3.188 1.00 97.62 85 LEU A O 1
ATOM 628 N N . ALA A 1 86 ? 16.875 3.253 3.600 1.00 96.69 86 ALA A N 1
ATOM 629 C CA . ALA A 1 86 ? 18.270 2.867 3.828 1.00 96.69 86 ALA A CA 1
ATOM 630 C C . ALA A 1 86 ? 18.423 1.860 4.990 1.00 96.69 86 ALA A C 1
ATOM 632 O O . ALA A 1 86 ? 19.315 1.014 4.960 1.00 96.69 86 ALA A O 1
ATOM 633 N N . SER A 1 87 ? 17.512 1.893 5.967 1.00 96.75 87 SER A N 1
ATOM 634 C CA . SER A 1 87 ? 17.472 0.987 7.122 1.00 96.75 87 SER A CA 1
ATOM 635 C C . SER A 1 87 ? 16.750 -0.342 6.845 1.00 96.75 87 SER A C 1
ATOM 637 O O . SER A 1 87 ? 16.593 -1.150 7.756 1.00 96.75 87 SER A O 1
ATOM 639 N N . SER A 1 88 ? 16.301 -0.595 5.608 1.00 95.69 88 SER A N 1
ATOM 640 C CA . SER A 1 88 ? 15.567 -1.816 5.224 1.00 95.69 88 SER A CA 1
ATOM 641 C C . SER A 1 88 ? 16.444 -2.903 4.585 1.00 95.69 88 SER A C 1
ATOM 643 O O . SER A 1 88 ? 15.923 -3.913 4.113 1.00 95.69 88 SER A O 1
ATOM 645 N N . ALA A 1 89 ? 17.773 -2.738 4.583 1.00 93.94 89 ALA A N 1
ATOM 646 C CA . ALA A 1 89 ? 18.713 -3.640 3.906 1.00 93.94 89 ALA A CA 1
ATOM 647 C C . ALA A 1 89 ? 18.547 -5.126 4.292 1.00 93.94 89 ALA A C 1
ATOM 649 O O . ALA A 1 89 ? 18.697 -6.001 3.445 1.00 93.94 89 ALA A O 1
ATOM 650 N N . SER A 1 90 ? 18.181 -5.419 5.544 1.00 92.06 90 SER A N 1
ATOM 651 C CA . SER A 1 90 ? 17.905 -6.775 6.052 1.00 92.06 90 SER A CA 1
ATOM 652 C C . SER A 1 90 ? 16.678 -7.447 5.428 1.00 92.06 90 SER A C 1
ATOM 654 O O . SER A 1 90 ? 16.591 -8.676 5.407 1.00 92.06 90 SER A O 1
ATOM 656 N N . ALA A 1 91 ? 15.715 -6.663 4.950 1.00 95.06 91 ALA A N 1
ATOM 657 C CA . ALA A 1 91 ? 14.527 -7.154 4.261 1.00 95.06 91 ALA A CA 1
ATOM 658 C C . ALA A 1 91 ? 14.625 -6.998 2.746 1.00 95.06 91 ALA A C 1
ATOM 660 O O . ALA A 1 91 ? 13.910 -7.697 2.033 1.00 95.06 91 ALA A O 1
ATOM 661 N N . ALA A 1 92 ? 15.477 -6.099 2.252 1.00 97.69 92 ALA A N 1
ATOM 662 C CA . ALA A 1 92 ? 15.643 -5.875 0.828 1.00 97.69 92 ALA A CA 1
ATOM 663 C C . ALA A 1 92 ? 16.134 -7.147 0.120 1.00 97.69 92 ALA A C 1
ATOM 665 O O . ALA A 1 92 ? 16.896 -7.949 0.675 1.00 97.69 92 ALA A O 1
ATOM 666 N N . GLN A 1 93 ? 15.678 -7.339 -1.111 1.00 98.00 93 GLN A N 1
ATOM 667 C CA . GLN A 1 93 ? 16.251 -8.306 -2.035 1.00 98.00 93 GLN A CA 1
ATOM 668 C C . GLN A 1 93 ? 17.313 -7.626 -2.900 1.00 98.00 93 GLN A C 1
ATOM 670 O O . GLN A 1 93 ? 17.264 -6.419 -3.142 1.00 98.00 93 GLN A O 1
ATOM 675 N N . HIS A 1 94 ? 18.293 -8.390 -3.368 1.00 97.44 94 HIS A N 1
ATOM 676 C CA . HIS A 1 94 ? 19.279 -7.871 -4.309 1.00 97.44 94 HIS A CA 1
ATOM 677 C C . HIS A 1 94 ? 18.707 -7.892 -5.726 1.00 97.44 94 HIS A C 1
ATOM 679 O O . HIS A 1 94 ? 18.067 -8.868 -6.115 1.00 97.44 94 HIS A O 1
ATOM 685 N N . ALA A 1 95 ? 18.991 -6.851 -6.509 1.00 97.19 95 ALA A N 1
ATOM 686 C CA . ALA A 1 95 ? 18.779 -6.885 -7.951 1.00 97.19 95 ALA A CA 1
ATOM 687 C C . ALA A 1 95 ? 20.027 -6.442 -8.712 1.00 97.19 95 ALA A C 1
ATOM 689 O O . ALA A 1 95 ? 20.753 -5.528 -8.302 1.00 97.19 95 ALA A O 1
ATOM 690 N N . THR A 1 96 ? 20.248 -7.092 -9.851 1.00 97.00 96 THR A N 1
ATOM 691 C CA . THR A 1 96 ? 21.265 -6.709 -10.839 1.00 97.00 96 THR A CA 1
ATOM 692 C C . THR A 1 96 ? 20.606 -6.051 -12.055 1.00 97.00 96 THR A C 1
ATOM 694 O O . THR A 1 96 ? 19.384 -5.900 -12.104 1.00 97.00 96 THR A O 1
ATOM 697 N N . GLY A 1 97 ? 21.412 -5.626 -13.030 1.00 93.75 97 GLY 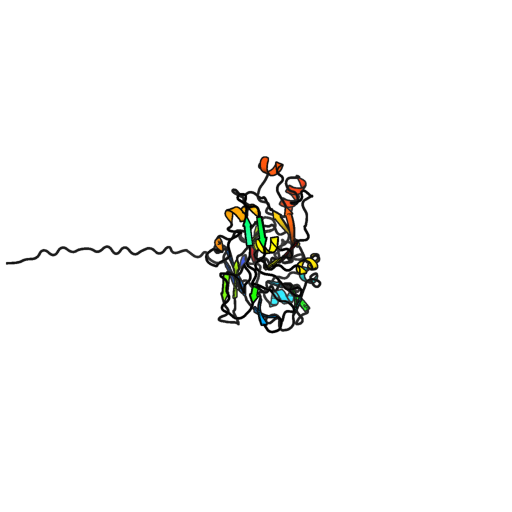A N 1
ATOM 698 C CA . GLY A 1 97 ? 20.926 -4.900 -14.203 1.00 93.75 97 GLY A CA 1
ATOM 699 C C . GLY A 1 97 ? 20.707 -3.408 -13.942 1.00 93.75 97 GLY A C 1
ATOM 700 O O . GLY A 1 97 ? 21.075 -2.869 -12.895 1.00 93.75 97 GLY A O 1
ATOM 701 N N . ALA A 1 98 ? 20.147 -2.724 -14.938 1.00 91.56 98 ALA A N 1
ATOM 702 C CA . ALA A 1 98 ? 19.823 -1.304 -14.848 1.00 91.56 98 ALA A CA 1
ATOM 703 C C . ALA A 1 98 ? 18.544 -1.075 -14.021 1.00 91.56 98 ALA A C 1
ATOM 705 O O . ALA A 1 98 ? 17.699 -1.960 -13.914 1.00 91.56 98 ALA A O 1
ATOM 706 N N . SER A 1 99 ? 18.351 0.133 -13.475 1.00 85.75 99 SER A N 1
ATOM 707 C CA . SER A 1 99 ? 17.185 0.445 -12.624 1.00 85.75 99 SER A CA 1
ATOM 708 C C . SER A 1 99 ? 15.831 0.425 -13.350 1.00 85.75 99 SER A C 1
ATOM 710 O O . SER A 1 99 ? 14.776 0.476 -12.713 1.00 85.75 99 SER A O 1
ATOM 712 N N . ASN A 1 100 ? 15.834 0.372 -14.681 1.00 91.06 100 ASN A N 1
ATOM 713 C CA . ASN A 1 100 ? 14.661 0.193 -15.542 1.00 91.06 100 ASN A CA 1
ATOM 714 C C . ASN A 1 100 ? 14.543 -1.230 -16.123 1.00 91.06 100 ASN A C 1
ATOM 716 O O . ASN A 1 100 ? 13.671 -1.460 -16.955 1.00 91.06 100 ASN A O 1
ATOM 720 N N . ALA A 1 101 ? 15.433 -2.142 -15.726 1.00 95.31 101 ALA A N 1
ATOM 721 C CA . ALA A 1 101 ? 15.481 -3.523 -16.186 1.00 95.31 101 ALA A CA 1
ATOM 722 C C . ALA A 1 101 ? 16.067 -4.435 -15.094 1.00 95.31 101 ALA A C 1
ATOM 724 O O . ALA A 1 101 ? 17.083 -5.103 -15.306 1.00 95.31 101 ALA A O 1
ATOM 725 N N . PHE A 1 102 ? 15.467 -4.417 -13.899 1.00 97.81 102 PHE A N 1
ATOM 726 C CA . PHE A 1 102 ? 15.961 -5.211 -12.775 1.00 97.81 102 PHE A CA 1
ATOM 727 C C . PHE A 1 102 ? 15.878 -6.716 -13.047 1.00 97.81 102 PHE A C 1
ATOM 729 O O . PHE A 1 102 ? 14.851 -7.236 -13.488 1.00 97.81 102 PHE A O 1
ATOM 736 N N . ALA A 1 103 ? 16.957 -7.422 -12.716 1.00 98.19 103 ALA A N 1
ATOM 737 C CA . ALA A 1 103 ? 16.956 -8.863 -12.509 1.00 98.19 103 ALA A CA 1
ATOM 738 C C . ALA A 1 103 ? 16.902 -9.130 -10.998 1.00 98.19 103 ALA A C 1
ATOM 740 O O . ALA A 1 103 ? 17.900 -8.937 -10.296 1.00 98.19 103 ALA A O 1
ATOM 741 N N . PHE A 1 104 ? 15.715 -9.497 -10.520 1.00 98.44 104 PHE A N 1
ATOM 742 C CA . PHE A 1 104 ? 15.362 -9.707 -9.118 1.00 98.44 104 PHE A CA 1
ATOM 743 C C . PHE A 1 104 ? 15.806 -11.090 -8.625 1.00 98.44 104 PHE A C 1
ATOM 745 O O . PHE A 1 104 ? 15.872 -12.046 -9.402 1.00 98.44 104 PHE A O 1
ATOM 752 N N . ALA A 1 105 ? 16.088 -11.191 -7.325 1.00 97.81 105 ALA A N 1
ATOM 753 C CA . ALA A 1 105 ? 16.451 -12.450 -6.678 1.00 97.81 105 ALA A CA 1
ATOM 754 C C . ALA A 1 105 ? 15.233 -13.330 -6.352 1.00 97.81 105 ALA A C 1
ATOM 756 O O . ALA A 1 105 ? 15.356 -14.551 -6.373 1.00 97.81 105 ALA A O 1
ATOM 757 N N . GLY A 1 106 ? 14.083 -12.725 -6.050 1.00 98.00 106 GLY A N 1
ATOM 758 C CA . GLY A 1 106 ? 12.831 -13.422 -5.758 1.00 98.00 106 GLY A CA 1
ATOM 759 C C . GLY A 1 106 ? 11.661 -12.882 -6.570 1.00 98.00 106 GLY A C 1
ATOM 760 O O . GLY A 1 106 ? 11.701 -11.749 -7.063 1.00 98.00 106 GLY A O 1
ATOM 761 N N . GLY A 1 107 ? 10.627 -13.702 -6.716 1.00 98.06 107 GLY A N 1
ATOM 762 C CA . GLY A 1 107 ? 9.411 -13.406 -7.465 1.00 98.06 107 GLY A CA 1
ATOM 763 C C . GLY A 1 107 ? 8.134 -13.523 -6.640 1.00 98.06 107 GLY A C 1
ATOM 764 O O . GLY A 1 107 ? 8.146 -13.822 -5.448 1.00 98.06 107 GLY A O 1
ATOM 765 N N . VAL A 1 108 ? 7.018 -13.272 -7.319 1.00 98.62 108 VAL A N 1
ATOM 766 C CA . VAL A 1 108 ? 5.670 -13.339 -6.753 1.00 98.62 108 VAL A CA 1
ATOM 767 C C . VAL A 1 108 ? 4.877 -14.405 -7.493 1.00 98.62 108 VAL A C 1
ATOM 769 O O . VAL A 1 108 ? 4.876 -14.433 -8.726 1.00 98.62 108 VAL A O 1
ATOM 772 N N . ASP A 1 109 ? 4.213 -15.266 -6.733 1.00 97.94 109 ASP A N 1
ATOM 773 C CA . ASP A 1 109 ? 3.174 -16.165 -7.216 1.00 97.94 109 ASP A CA 1
ATOM 774 C C . ASP A 1 109 ? 1.815 -15.455 -7.123 1.00 97.94 109 ASP A C 1
ATOM 776 O O . ASP A 1 109 ? 1.380 -15.094 -6.029 1.00 97.94 109 ASP A O 1
ATOM 780 N N . PHE A 1 110 ? 1.178 -15.234 -8.275 1.00 98.25 110 PHE A N 1
ATOM 781 C CA . PHE A 1 110 ? -0.145 -14.604 -8.419 1.00 98.25 110 PHE A CA 1
ATOM 782 C C . PHE A 1 110 ? -1.268 -15.634 -8.636 1.00 98.25 110 PHE A C 1
ATOM 784 O O . PHE A 1 110 ? -2.415 -15.271 -8.852 1.00 98.25 110 PHE A O 1
ATOM 791 N N . THR A 1 111 ? -0.959 -16.934 -8.616 1.00 96.44 111 THR A N 1
ATOM 792 C CA . THR A 1 111 ? -1.972 -17.981 -8.815 1.00 96.44 111 THR A CA 1
ATOM 793 C C . THR A 1 111 ? -2.950 -18.188 -7.647 1.00 96.44 111 THR A C 1
ATOM 795 O O . THR A 1 111 ? -4.041 -18.717 -7.901 1.00 96.44 111 THR A O 1
ATOM 798 N N . PRO A 1 112 ? -2.641 -17.829 -6.379 1.00 97.56 112 PRO A N 1
ATOM 799 C CA . PRO A 1 112 ? -3.639 -17.862 -5.320 1.00 97.56 112 PRO A CA 1
ATOM 800 C C . PRO A 1 112 ? -4.837 -16.965 -5.641 1.00 97.56 112 PRO A C 1
ATOM 802 O O . PRO A 1 112 ? -4.734 -15.944 -6.299 1.00 97.56 112 PRO A O 1
ATOM 805 N N . GLN A 1 113 ? -6.008 -17.347 -5.145 1.00 95.62 113 GLN A N 1
ATOM 806 C CA . GLN A 1 113 ? -7.206 -16.527 -5.291 1.00 95.62 113 GLN A CA 1
ATOM 807 C C . GLN A 1 113 ? -7.459 -15.795 -3.986 1.00 95.62 113 GLN A C 1
ATOM 809 O O . GLN A 1 113 ? -7.530 -16.414 -2.914 1.00 95.62 113 GLN A O 1
ATOM 814 N N . ARG A 1 114 ? -7.598 -14.475 -4.081 1.00 97.44 114 ARG A N 1
ATOM 815 C CA . ARG A 1 114 ? -7.878 -13.632 -2.932 1.00 97.44 114 ARG A CA 1
ATOM 816 C C . ARG A 1 114 ? -9.227 -14.013 -2.326 1.00 97.44 114 ARG A C 1
ATOM 818 O O . ARG A 1 114 ? -10.223 -14.216 -3.013 1.00 97.44 114 ARG A O 1
ATOM 825 N N . VAL A 1 115 ? -9.269 -14.110 -1.000 1.00 96.81 115 VAL A N 1
ATOM 826 C CA . VAL A 1 115 ? -10.509 -14.343 -0.252 1.00 96.81 115 VAL A CA 1
ATOM 827 C C . VAL A 1 115 ? -10.624 -13.276 0.811 1.00 96.81 115 VAL A C 1
ATOM 829 O O . VAL A 1 115 ? -9.781 -13.195 1.700 1.00 96.81 115 VAL A O 1
ATOM 832 N N . LEU A 1 116 ? -11.694 -12.491 0.766 1.00 96.44 116 LEU A N 1
ATOM 833 C CA . LEU A 1 116 ? -12.045 -11.616 1.872 1.00 96.44 116 LEU A CA 1
ATOM 834 C C . LEU A 1 116 ? -13.557 -11.613 2.080 1.00 96.44 116 LEU A C 1
ATOM 836 O O . LEU A 1 116 ? -14.305 -11.070 1.270 1.00 96.44 116 LEU A O 1
ATOM 840 N N . THR A 1 117 ? -14.000 -12.214 3.180 1.00 95.50 117 THR A N 1
ATOM 841 C CA . THR A 1 117 ? -15.416 -12.263 3.555 1.00 95.50 117 THR A CA 1
ATOM 842 C C . THR A 1 117 ? -15.660 -11.450 4.811 1.00 95.50 117 THR A C 1
ATOM 844 O O . THR A 1 1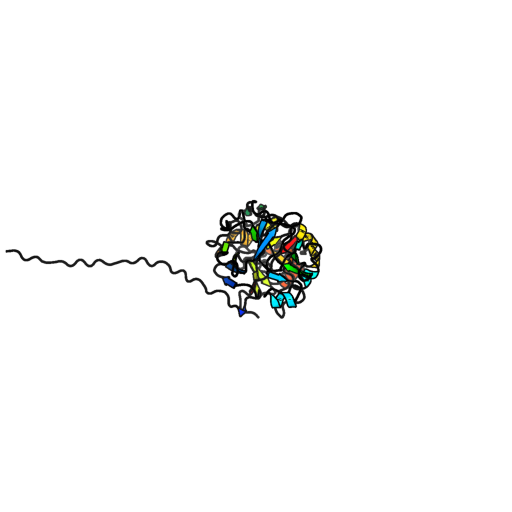17 ? -14.824 -11.411 5.717 1.00 95.50 117 THR A O 1
ATOM 847 N N . THR A 1 118 ? -16.829 -10.824 4.878 1.00 94.00 118 THR A N 1
ATOM 848 C CA . THR A 1 118 ? -17.266 -10.020 6.017 1.00 94.00 118 THR A CA 1
ATOM 849 C C . THR A 1 118 ? -18.549 -10.586 6.615 1.00 94.00 118 THR A C 1
ATOM 851 O O . THR A 1 118 ? -19.343 -11.236 5.934 1.00 94.00 118 THR A O 1
ATOM 854 N N . ALA A 1 119 ? -18.737 -10.393 7.918 1.00 93.81 119 ALA A N 1
ATOM 855 C CA . ALA A 1 119 ? -20.006 -10.638 8.586 1.00 93.81 119 ALA A CA 1
ATOM 856 C C . ALA A 1 119 ? -20.994 -9.491 8.314 1.00 93.81 119 ALA A C 1
ATOM 858 O O . ALA A 1 119 ? -20.645 -8.458 7.742 1.00 93.81 119 ALA A O 1
ATOM 859 N N . ALA A 1 120 ? -22.237 -9.657 8.774 1.00 91.94 120 ALA A N 1
ATOM 860 C CA . ALA A 1 120 ? -23.295 -8.657 8.618 1.00 91.94 120 ALA A CA 1
ATOM 861 C C . ALA A 1 120 ? -23.012 -7.321 9.333 1.00 91.94 120 ALA A C 1
ATOM 863 O O . ALA A 1 120 ? -23.668 -6.329 9.037 1.00 91.94 120 ALA A O 1
ATOM 864 N N . ASP A 1 121 ? -22.057 -7.288 10.267 1.00 89.44 121 ASP A N 1
ATOM 865 C CA . ASP A 1 121 ? -21.575 -6.074 10.935 1.00 89.44 121 ASP A CA 1
ATOM 866 C C . ASP A 1 121 ? -20.323 -5.470 10.266 1.00 89.44 121 ASP A C 1
ATOM 868 O O . ASP A 1 121 ? -19.772 -4.484 10.755 1.00 89.44 121 ASP A O 1
ATOM 872 N N . GLY A 1 122 ? -19.865 -6.055 9.154 1.00 91.50 122 GLY A N 1
ATOM 873 C CA . GLY A 1 122 ? -18.677 -5.638 8.412 1.00 91.50 122 GLY A CA 1
ATOM 874 C C . GLY A 1 122 ? -17.369 -6.248 8.886 1.00 91.50 122 GLY A C 1
ATOM 875 O O . GLY A 1 122 ? -16.360 -6.106 8.194 1.00 91.50 122 GLY A O 1
ATOM 876 N N . SER A 1 123 ? -17.347 -6.919 10.040 1.00 92.00 123 SER A N 1
ATOM 877 C CA . SER A 1 123 ? -16.125 -7.534 10.557 1.00 92.00 123 SER A CA 1
ATOM 878 C C . SER A 1 123 ? -15.604 -8.609 9.601 1.00 92.00 123 SER A C 1
ATOM 880 O O . SER A 1 123 ? -16.373 -9.359 9.002 1.00 92.00 123 SER A O 1
ATOM 882 N N . VAL A 1 124 ? -14.284 -8.677 9.422 1.00 93.75 124 VAL A N 1
ATOM 883 C CA . VAL A 1 124 ? -13.652 -9.661 8.531 1.00 93.75 124 VAL A CA 1
ATOM 884 C C . VAL A 1 124 ? -13.718 -11.048 9.171 1.00 93.75 124 VAL A C 1
ATOM 886 O O . VAL A 1 124 ? -13.249 -11.238 10.291 1.00 93.75 124 VAL A O 1
ATOM 889 N N . THR A 1 125 ? -14.272 -12.022 8.449 1.00 95.38 125 THR A N 1
ATOM 890 C CA . THR A 1 125 ? -14.447 -13.414 8.906 1.00 95.38 125 THR A CA 1
ATOM 891 C C . THR A 1 125 ? -13.479 -14.389 8.248 1.00 95.38 125 THR A C 1
ATOM 893 O O . THR A 1 125 ? -13.128 -15.403 8.849 1.00 95.38 125 THR A O 1
ATOM 896 N N . ALA A 1 126 ? -13.009 -14.080 7.041 1.00 96.75 126 ALA A N 1
ATOM 897 C CA . ALA A 1 126 ? -11.927 -14.794 6.380 1.00 96.75 126 ALA A CA 1
ATOM 898 C C . ALA A 1 126 ? -11.105 -13.811 5.549 1.00 96.75 126 ALA A C 1
ATOM 900 O O . ALA A 1 126 ? -11.662 -12.908 4.929 1.00 96.75 126 ALA A O 1
ATOM 901 N N . ALA A 1 127 ? -9.789 -14.005 5.542 1.00 97.50 127 ALA A N 1
ATOM 902 C CA . ALA A 1 127 ? -8.837 -13.183 4.811 1.00 97.50 127 ALA A CA 1
ATOM 903 C C . ALA A 1 127 ? -7.693 -14.070 4.307 1.00 97.50 127 ALA A C 1
ATOM 905 O O . ALA A 1 127 ? -7.004 -14.696 5.113 1.00 97.50 127 ALA A O 1
ATOM 906 N N . LYS A 1 128 ? -7.516 -14.148 2.989 1.00 98.12 128 LYS A N 1
ATOM 907 C CA . LYS A 1 128 ? -6.393 -14.811 2.320 1.00 98.12 128 LYS A CA 1
ATOM 908 C C . LYS A 1 128 ? -5.919 -13.948 1.147 1.00 98.12 128 LYS A C 1
ATOM 910 O O . LYS A 1 128 ? -6.772 -13.475 0.392 1.00 98.12 128 LYS A O 1
ATOM 915 N N . PRO A 1 129 ? -4.606 -13.718 1.004 1.00 98.25 129 PRO A N 1
ATOM 916 C CA . PRO A 1 129 ? -4.055 -12.937 -0.102 1.00 98.25 129 PRO A CA 1
ATOM 917 C C . PRO A 1 129 ? -4.211 -13.668 -1.445 1.00 98.25 129 PRO A C 1
ATOM 919 O O . PRO A 1 129 ? -4.199 -14.900 -1.467 1.00 98.25 129 PRO A O 1
ATOM 922 N N . GLY A 1 130 ? -4.334 -12.917 -2.545 1.00 98.00 130 GLY A N 1
ATOM 923 C CA . GLY A 1 130 ? -4.288 -13.453 -3.914 1.00 98.00 130 GLY A CA 1
ATOM 924 C C . GLY A 1 130 ? -2.868 -13.611 -4.459 1.00 98.00 130 GLY A C 1
ATOM 925 O O . GLY A 1 130 ? -2.648 -14.269 -5.465 1.00 98.00 130 GLY A O 1
ATOM 926 N N . SER A 1 131 ? -1.859 -13.084 -3.767 1.00 98.50 131 SER A N 1
ATOM 927 C CA . SER A 1 131 ? -0.472 -13.259 -4.184 1.00 98.50 131 SER A CA 1
ATOM 928 C C . SER A 1 131 ? 0.486 -13.436 -3.017 1.00 98.50 131 SER A C 1
ATOM 930 O O . SER A 1 131 ? 0.295 -12.893 -1.924 1.00 98.50 131 SER A O 1
ATOM 932 N N . VAL A 1 132 ? 1.540 -14.216 -3.251 1.00 98.75 132 VAL A N 1
ATOM 933 C CA . VAL A 1 132 ? 2.550 -14.563 -2.247 1.00 98.75 132 VAL A CA 1
ATOM 934 C C . VAL A 1 132 ? 3.942 -14.402 -2.847 1.00 98.75 132 VAL A C 1
ATOM 936 O O . VAL A 1 132 ? 4.249 -14.943 -3.906 1.00 98.75 132 VAL A O 1
ATOM 939 N N . GLY A 1 133 ? 4.798 -13.644 -2.169 1.00 98.56 133 GLY A N 1
ATOM 940 C CA . GLY A 1 133 ? 6.215 -13.566 -2.496 1.00 98.56 133 GLY A CA 1
ATOM 941 C C . GLY A 1 133 ? 6.960 -14.810 -2.027 1.00 98.56 133 GLY A C 1
ATOM 942 O O . GLY A 1 133 ? 6.705 -15.301 -0.926 1.00 98.56 133 GLY A O 1
ATOM 943 N N . ASP A 1 134 ? 7.908 -15.294 -2.827 1.00 97.88 134 ASP A N 1
ATOM 944 C CA . ASP A 1 134 ? 8.828 -16.335 -2.366 1.00 97.88 134 ASP A CA 1
ATOM 945 C C . ASP A 1 134 ? 9.755 -15.831 -1.233 1.00 97.88 134 ASP A C 1
ATOM 947 O O . ASP A 1 134 ? 9.809 -14.641 -0.910 1.00 97.88 134 ASP A O 1
ATOM 951 N N . ASP A 1 135 ? 10.525 -16.735 -0.617 1.00 96.62 135 ASP A N 1
ATOM 952 C CA . ASP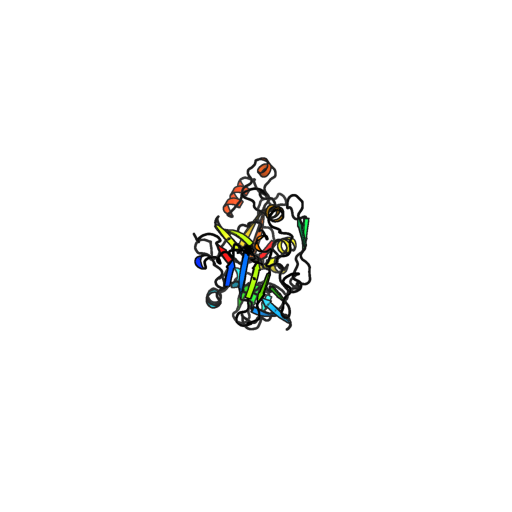 A 1 135 ? 11.424 -16.401 0.502 1.00 96.62 135 ASP A CA 1
ATOM 953 C C . ASP A 1 135 ? 12.503 -15.352 0.142 1.00 96.62 135 ASP A C 1
ATOM 955 O O . ASP A 1 135 ? 13.056 -14.656 1.015 1.00 96.62 135 ASP A O 1
ATOM 959 N N . ALA A 1 136 ? 12.842 -15.241 -1.144 1.00 97.19 136 ALA A N 1
ATOM 960 C CA . ALA A 1 136 ? 13.807 -14.278 -1.652 1.00 97.19 136 ALA A CA 1
ATOM 961 C C . ALA A 1 136 ? 13.161 -12.919 -1.966 1.00 97.19 136 ALA A C 1
ATOM 963 O O . ALA A 1 136 ? 13.867 -11.905 -1.925 1.00 97.19 136 ALA A O 1
ATOM 964 N N . TYR A 1 137 ? 11.855 -12.879 -2.230 1.00 98.44 137 TYR A N 1
ATOM 965 C CA . TYR A 1 137 ? 11.141 -11.694 -2.674 1.00 98.44 137 TYR A CA 1
ATOM 966 C C . TYR A 1 137 ? 10.997 -10.637 -1.580 1.00 98.44 137 TYR A C 1
ATOM 968 O O . TYR A 1 137 ? 10.760 -10.898 -0.398 1.00 98.44 137 TYR A O 1
ATOM 976 N N . SER A 1 138 ? 11.141 -9.391 -2.016 1.00 98.56 138 SER A N 1
ATOM 977 C CA . SER A 1 138 ? 10.845 -8.187 -1.254 1.00 98.56 138 SER A CA 1
ATOM 978 C C . SER A 1 138 ? 10.567 -7.047 -2.227 1.00 98.56 138 SER A C 1
ATOM 980 O O . SER A 1 138 ? 11.303 -6.910 -3.206 1.00 98.56 138 SER A O 1
ATOM 982 N N . PRO A 1 139 ? 9.588 -6.168 -1.981 1.00 98.44 139 PRO A N 1
ATOM 983 C CA . PRO A 1 139 ? 9.440 -4.973 -2.807 1.00 98.44 139 PRO A CA 1
ATOM 984 C C . PRO A 1 139 ? 10.601 -3.992 -2.618 1.00 98.44 139 PRO A C 1
ATOM 986 O O . PRO A 1 139 ? 10.812 -3.118 -3.456 1.00 98.44 139 PRO A O 1
ATOM 989 N N . PHE A 1 140 ? 11.381 -4.127 -1.538 1.00 98.69 140 PHE A N 1
ATOM 990 C CA . PHE A 1 140 ? 12.584 -3.333 -1.343 1.00 98.69 140 PHE A CA 1
ATOM 991 C C . PHE A 1 140 ? 13.759 -3.966 -2.068 1.00 98.69 140 PHE A C 1
ATOM 993 O O . PHE A 1 140 ? 14.113 -5.120 -1.828 1.00 98.69 140 PHE A O 1
ATOM 1000 N N . VAL A 1 141 ? 14.379 -3.194 -2.952 1.00 98.44 141 VAL A N 1
ATOM 1001 C CA . VAL A 1 141 ? 15.412 -3.676 -3.864 1.00 98.44 141 VAL A CA 1
ATOM 1002 C C . VAL A 1 141 ? 16.700 -2.920 -3.628 1.00 98.44 141 VAL A C 1
ATOM 1004 O O . VAL A 1 141 ? 16.785 -1.726 -3.912 1.00 98.44 141 VAL A O 1
ATOM 1007 N N . HIS A 1 142 ? 17.725 -3.626 -3.164 1.00 97.94 142 HIS A N 1
ATOM 1008 C CA . HIS A 1 142 ? 19.085 -3.115 -3.160 1.00 97.94 142 HIS A CA 1
ATOM 1009 C C . HIS A 1 142 ? 19.668 -3.237 -4.574 1.00 97.94 142 HIS A C 1
ATOM 1011 O O . HIS A 1 142 ? 20.015 -4.331 -5.035 1.00 97.94 142 HIS A O 1
ATOM 1017 N N . ALA A 1 143 ? 19.728 -2.108 -5.279 1.00 97.31 143 ALA A N 1
ATOM 1018 C CA . ALA A 1 143 ? 20.119 -2.054 -6.681 1.00 97.31 143 ALA A CA 1
ATOM 1019 C C . ALA A 1 143 ? 21.645 -2.020 -6.838 1.00 97.31 143 ALA A C 1
ATOM 1021 O O . ALA A 1 143 ? 22.291 -1.034 -6.480 1.00 97.31 143 ALA A O 1
ATOM 1022 N N . ALA A 1 144 ? 22.229 -3.045 -7.464 1.00 95.12 144 ALA A N 1
ATOM 1023 C CA . ALA A 1 144 ? 23.678 -3.114 -7.685 1.00 95.12 144 ALA A CA 1
ATOM 1024 C C . ALA A 1 144 ? 24.232 -1.933 -8.510 1.00 95.12 144 ALA A C 1
ATOM 1026 O O . ALA A 1 144 ? 25.373 -1.525 -8.319 1.00 95.12 144 ALA A O 1
ATOM 1027 N N . ALA A 1 145 ? 23.419 -1.357 -9.403 1.00 93.38 145 ALA A N 1
ATOM 1028 C CA . ALA A 1 145 ? 23.835 -0.280 -10.301 1.00 93.38 145 ALA A CA 1
ATOM 1029 C C . ALA A 1 145 ? 24.197 1.038 -9.591 1.00 93.38 145 ALA A C 1
ATOM 1031 O O . ALA A 1 145 ? 24.940 1.843 -10.149 1.00 93.38 145 ALA A O 1
ATOM 1032 N N . ASN A 1 146 ? 23.648 1.301 -8.400 1.00 94.44 146 ASN A N 1
ATOM 1033 C CA . ASN A 1 146 ? 23.884 2.562 -7.686 1.00 94.44 146 ASN A CA 1
ATOM 1034 C C . ASN A 1 146 ? 23.870 2.460 -6.150 1.00 94.44 146 ASN A C 1
ATOM 1036 O O . ASN A 1 146 ? 24.050 3.478 -5.486 1.00 94.44 146 ASN A O 1
ATOM 1040 N N . GLY A 1 147 ? 23.650 1.269 -5.586 1.00 94.94 147 GLY A N 1
ATOM 1041 C CA . GLY A 1 147 ? 23.634 1.014 -4.143 1.00 94.94 147 GLY A CA 1
ATOM 1042 C C . GLY A 1 147 ? 22.425 1.584 -3.393 1.00 94.94 147 GLY A C 1
ATOM 1043 O O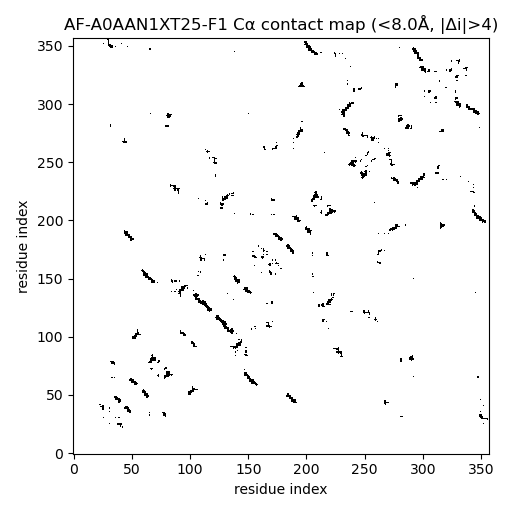 . GLY A 1 147 ? 22.360 1.469 -2.172 1.00 94.94 147 GLY A O 1
ATOM 1044 N N . ALA A 1 148 ? 21.466 2.213 -4.080 1.00 97.19 148 ALA A N 1
ATOM 1045 C CA . ALA A 1 148 ? 20.249 2.698 -3.442 1.00 97.19 148 ALA A CA 1
ATOM 1046 C C . ALA A 1 148 ? 19.271 1.546 -3.171 1.00 97.19 148 ALA A C 1
ATOM 1048 O O . ALA A 1 148 ? 19.283 0.518 -3.856 1.00 97.19 148 ALA A O 1
ATOM 1049 N N . ILE A 1 149 ? 18.392 1.747 -2.188 1.00 98.44 149 ILE A N 1
ATOM 1050 C CA . ILE A 1 149 ? 17.259 0.858 -1.937 1.00 98.44 149 ILE A CA 1
ATOM 1051 C C . ILE A 1 149 ? 16.016 1.489 -2.554 1.00 98.44 149 ILE A C 1
ATOM 1053 O O . ILE A 1 149 ? 15.608 2.582 -2.156 1.00 98.44 149 ILE A O 1
ATOM 1057 N N . TYR A 1 150 ? 15.443 0.808 -3.539 1.00 98.69 150 TYR A N 1
ATOM 1058 C CA . TYR A 1 150 ? 14.204 1.190 -4.208 1.00 98.69 150 TYR A CA 1
ATOM 1059 C C . TYR A 1 150 ? 13.010 0.509 -3.550 1.00 98.69 150 TYR A C 1
ATOM 1061 O O . TYR A 1 150 ? 13.125 -0.634 -3.120 1.00 98.69 150 TYR A O 1
ATOM 1069 N N . ASN A 1 151 ? 11.861 1.175 -3.549 1.00 98.81 151 ASN A N 1
ATOM 1070 C CA . ASN A 1 151 ? 10.565 0.515 -3.476 1.00 98.81 151 ASN A CA 1
ATOM 1071 C C . ASN A 1 151 ? 10.113 0.195 -4.907 1.00 98.81 151 ASN A C 1
ATOM 1073 O O . ASN A 1 151 ? 9.777 1.107 -5.673 1.00 98.81 151 ASN A O 1
ATOM 1077 N N . ALA A 1 152 ? 10.201 -1.080 -5.278 1.00 98.62 152 ALA A N 1
ATOM 1078 C CA . ALA A 1 152 ? 9.988 -1.571 -6.631 1.00 98.62 152 ALA A CA 1
ATOM 1079 C C . ALA A 1 152 ? 9.170 -2.882 -6.655 1.00 98.62 152 ALA A C 1
ATOM 1081 O O . ALA A 1 152 ? 9.709 -3.932 -7.016 1.00 98.62 152 ALA A O 1
ATOM 1082 N N . PRO A 1 153 ? 7.890 -2.850 -6.240 1.00 98.75 153 PRO A N 1
ATOM 1083 C CA . PRO A 1 153 ? 7.056 -4.044 -6.159 1.00 98.75 153 PRO A CA 1
ATOM 1084 C C . PRO A 1 153 ? 6.763 -4.630 -7.544 1.00 98.75 153 PRO A C 1
ATOM 1086 O O . PRO A 1 153 ? 6.486 -3.896 -8.501 1.00 98.75 153 PRO A O 1
ATOM 1089 N N . ILE A 1 154 ? 6.802 -5.963 -7.634 1.00 98.75 154 ILE A N 1
ATOM 1090 C CA . ILE A 1 154 ? 6.361 -6.714 -8.814 1.00 98.75 154 ILE A CA 1
ATOM 1091 C C . ILE A 1 154 ? 4.830 -6.752 -8.797 1.00 98.75 154 ILE A C 1
ATOM 1093 O O . ILE A 1 154 ? 4.228 -7.156 -7.807 1.00 98.75 154 ILE A O 1
ATOM 1097 N N . VAL A 1 155 ? 4.204 -6.325 -9.894 1.00 98.50 155 VAL A N 1
ATOM 1098 C CA . VAL A 1 155 ? 2.740 -6.196 -10.019 1.00 98.50 155 VAL A CA 1
ATOM 1099 C C . VAL A 1 155 ? 2.137 -7.115 -11.078 1.00 98.50 155 VAL A C 1
ATOM 1101 O O . VAL A 1 155 ? 0.917 -7.226 -11.147 1.00 98.50 155 VAL A O 1
ATOM 1104 N N . ALA A 1 156 ? 2.969 -7.751 -11.906 1.00 98.06 156 ALA A N 1
ATOM 1105 C CA . ALA A 1 156 ? 2.544 -8.790 -12.837 1.00 98.06 156 ALA A CA 1
ATOM 1106 C C . ALA A 1 156 ? 3.702 -9.725 -13.209 1.00 98.06 156 ALA A C 1
ATOM 1108 O O . ALA A 1 156 ? 4.877 -9.339 -13.141 1.00 98.06 156 ALA A O 1
ATOM 1109 N N . SER A 1 157 ? 3.382 -10.940 -13.646 1.00 95.50 157 SER A N 1
ATOM 1110 C CA . SER A 1 157 ? 4.342 -11.920 -14.162 1.00 95.50 157 SER A CA 1
ATOM 1111 C C . SER A 1 157 ? 4.039 -12.294 -15.617 1.00 95.50 157 SER A C 1
ATOM 1113 O O . SER A 1 157 ? 2.970 -12.014 -16.148 1.00 95.50 157 SER A O 1
ATOM 1115 N N . GLY A 1 158 ? 5.010 -12.907 -16.296 1.00 89.06 158 GLY A N 1
ATOM 1116 C CA . GLY A 1 158 ? 4.778 -13.519 -17.602 1.00 89.06 158 GLY A CA 1
ATOM 1117 C C . GLY A 1 158 ? 4.736 -12.548 -18.787 1.00 89.06 158 GLY A C 1
ATOM 1118 O O . GLY A 1 158 ? 5.309 -11.452 -18.779 1.00 89.06 158 GLY A O 1
ATOM 1119 N N . ALA A 1 159 ? 4.135 -13.031 -19.876 1.00 79.31 159 ALA A N 1
ATOM 1120 C CA . ALA A 1 159 ? 3.982 -12.307 -21.132 1.00 79.31 159 ALA A CA 1
ATOM 1121 C C . ALA A 1 159 ? 2.555 -11.763 -21.262 1.00 79.31 159 ALA A C 1
ATOM 1123 O O . ALA A 1 159 ? 1.605 -12.423 -20.867 1.00 79.31 159 ALA A O 1
ATOM 1124 N N . HIS A 1 160 ? 2.413 -10.581 -21.860 1.00 79.19 160 HIS A N 1
ATOM 1125 C CA . HIS A 1 160 ? 1.115 -9.941 -22.068 1.00 79.19 160 HIS A CA 1
ATOM 1126 C C . HIS A 1 160 ? 0.327 -10.548 -23.243 1.00 79.19 160 HIS A C 1
ATOM 1128 O O . HIS A 1 160 ? 0.944 -11.057 -24.185 1.00 79.19 160 HIS A O 1
ATOM 1134 N N . PRO A 1 161 ? -1.019 -10.437 -23.246 1.00 83.44 161 PRO A N 1
ATOM 1135 C CA . PRO A 1 161 ? -1.864 -9.660 -22.323 1.00 83.44 161 PRO A CA 1
ATOM 1136 C C . PRO A 1 161 ? -1.977 -10.290 -20.930 1.00 83.44 161 PRO A C 1
ATOM 1138 O O . PRO A 1 161 ? -1.992 -11.508 -20.819 1.00 83.44 161 PRO A O 1
ATOM 1141 N N . SER A 1 162 ? -2.065 -9.452 -19.893 1.00 87.25 162 SER A N 1
ATOM 1142 C CA . SER A 1 162 ? -2.254 -9.925 -18.516 1.00 87.25 162 SER A CA 1
ATOM 1143 C C . SER A 1 162 ? -3.721 -10.074 -18.140 1.00 87.25 162 SER A C 1
ATOM 1145 O O . SER A 1 162 ? -4.577 -9.327 -18.626 1.00 87.25 162 SER A O 1
ATOM 1147 N N . ASP A 1 163 ? -3.994 -11.009 -17.241 1.00 87.81 163 ASP A N 1
ATOM 1148 C CA . ASP A 1 163 ? -5.296 -11.246 -16.639 1.00 87.81 163 ASP A CA 1
ATOM 1149 C C . ASP A 1 163 ? -5.509 -10.315 -15.438 1.00 87.81 163 ASP A C 1
ATOM 1151 O O . ASP A 1 163 ? -5.147 -10.596 -14.296 1.00 87.81 163 ASP A O 1
ATOM 1155 N N . VAL A 1 164 ? -6.137 -9.176 -15.721 1.00 91.31 164 VAL A N 1
ATOM 1156 C CA . VAL A 1 164 ? -6.562 -8.184 -14.719 1.00 91.31 164 VAL A CA 1
ATOM 1157 C C . VAL A 1 164 ? -7.995 -8.413 -14.225 1.00 91.31 164 VAL A C 1
ATOM 1159 O O . VAL A 1 164 ? -8.531 -7.574 -13.510 1.00 91.31 164 VAL A O 1
ATOM 1162 N N . ALA A 1 165 ? -8.654 -9.489 -14.669 1.00 89.50 165 ALA A N 1
ATOM 1163 C CA . ALA A 1 165 ? -10.036 -9.794 -14.298 1.00 89.50 165 ALA A CA 1
ATOM 1164 C C . ALA A 1 165 ? -10.107 -10.844 -13.188 1.00 89.50 165 ALA A C 1
ATOM 1166 O O . ALA A 1 165 ? -10.958 -10.742 -12.308 1.00 89.50 165 ALA A O 1
ATOM 1167 N N . THR A 1 166 ? -9.236 -11.855 -13.247 1.00 90.31 166 THR A N 1
ATOM 1168 C CA . THR A 1 166 ? -9.131 -12.901 -12.217 1.00 90.31 166 THR A CA 1
ATOM 1169 C C . THR A 1 166 ? -7.760 -12.962 -11.544 1.00 90.31 166 THR A C 1
ATOM 1171 O O . THR A 1 166 ? -7.521 -13.849 -10.730 1.00 90.31 166 THR A O 1
ATOM 1174 N N . HIS A 1 167 ? -6.884 -12.004 -11.867 1.00 95.62 167 HIS A N 1
ATOM 1175 C CA . HIS A 1 167 ? -5.602 -11.745 -11.207 1.00 95.62 167 HIS A CA 1
ATOM 1176 C C . HIS A 1 167 ? -4.627 -12.932 -11.140 1.00 95.62 167 HIS A C 1
ATOM 1178 O O . HIS A 1 167 ? -3.724 -12.932 -10.317 1.00 95.62 167 HIS A O 1
ATOM 1184 N N . ASN A 1 168 ? -4.720 -13.914 -12.046 1.00 94.44 168 ASN A N 1
ATOM 1185 C CA . ASN A 1 168 ? -3.841 -15.097 -12.003 1.00 94.44 168 ASN A CA 1
ATOM 1186 C C . ASN A 1 168 ? -2.360 -14.800 -12.305 1.00 94.44 168 ASN A C 1
ATOM 1188 O O . ASN A 1 168 ? -1.484 -15.623 -12.033 1.00 94.44 168 ASN A O 1
ATOM 1192 N N . ASP A 1 169 ? -2.076 -13.659 -12.930 1.00 96.56 169 ASP A N 1
ATOM 1193 C CA . ASP A 1 169 ? -0.731 -13.192 -13.268 1.00 96.56 169 ASP A CA 1
ATOM 1194 C C . ASP A 1 169 ? -0.504 -11.723 -12.876 1.00 96.56 169 ASP A C 1
ATOM 1196 O O . ASP A 1 169 ? 0.508 -11.135 -13.268 1.00 96.56 169 ASP A O 1
ATOM 1200 N N . THR A 1 170 ? -1.419 -11.125 -12.103 1.00 97.94 170 THR A N 1
ATOM 1201 C CA . THR A 1 170 ? -1.347 -9.725 -11.668 1.00 97.94 170 THR A CA 1
ATOM 1202 C C . THR A 1 170 ? -1.642 -9.570 -10.186 1.00 97.94 170 THR A C 1
ATOM 1204 O O . THR A 1 170 ? -2.300 -10.390 -9.564 1.00 97.94 170 THR A O 1
ATOM 1207 N N . LEU A 1 171 ? -1.151 -8.483 -9.600 1.00 98.19 171 LEU A N 1
ATOM 1208 C CA . LEU A 1 171 ? -1.544 -8.077 -8.258 1.00 98.19 171 LEU A CA 1
ATOM 1209 C C . LEU A 1 171 ? -3.047 -7.739 -8.227 1.00 98.19 171 LEU A C 1
ATOM 1211 O O . LEU A 1 171 ? -3.502 -6.985 -9.083 1.00 98.19 171 LEU A O 1
ATOM 1215 N N . ASP A 1 172 ? -3.764 -8.159 -7.177 1.00 97.50 172 ASP A N 1
ATOM 1216 C CA . ASP A 1 172 ? -5.216 -7.946 -6.950 1.00 97.50 172 ASP A CA 1
ATOM 1217 C C . ASP A 1 172 ? -5.695 -6.478 -7.032 1.00 97.50 172 ASP A C 1
ATOM 1219 O O . ASP A 1 172 ? -6.885 -6.169 -6.987 1.00 97.50 172 ASP A O 1
ATOM 1223 N N . ARG A 1 173 ? -4.764 -5.523 -7.059 1.00 96.50 173 ARG A N 1
ATOM 1224 C CA . ARG A 1 173 ? -5.032 -4.084 -7.154 1.00 96.50 173 ARG A CA 1
ATOM 1225 C C . ARG A 1 173 ? -4.967 -3.561 -8.593 1.00 96.50 173 ARG A C 1
ATOM 1227 O O . ARG A 1 173 ? -5.367 -2.422 -8.835 1.00 96.50 173 ARG A O 1
ATOM 1234 N N . VAL A 1 174 ? -4.424 -4.337 -9.528 1.00 98.19 174 VAL A N 1
ATOM 1235 C CA . VAL A 1 174 ? -4.184 -3.944 -10.921 1.00 98.19 174 VAL A CA 1
ATOM 1236 C C . VAL A 1 174 ? -5.450 -4.118 -11.745 1.00 98.19 174 VAL A C 1
ATOM 1238 O O . VAL A 1 174 ? -5.919 -5.227 -11.928 1.00 98.19 174 VAL A O 1
ATOM 1241 N N . VAL A 1 175 ? -5.958 -3.032 -12.323 1.00 97.81 175 VAL A N 1
ATOM 1242 C CA . VAL A 1 175 ? -7.201 -3.046 -13.118 1.00 97.81 175 VAL A CA 1
ATOM 1243 C C . VAL A 1 175 ? -6.979 -2.813 -14.610 1.00 97.81 175 VAL A C 1
ATOM 1245 O O . VAL A 1 175 ? -7.891 -3.015 -15.409 1.00 97.81 175 VAL A O 1
ATOM 1248 N N . ALA A 1 176 ? -5.778 -2.380 -15.003 1.00 97.12 176 ALA A N 1
ATOM 1249 C CA . ALA A 1 176 ? -5.365 -2.295 -16.400 1.00 97.12 176 ALA A CA 1
ATOM 1250 C C . ALA A 1 176 ? -3.838 -2.317 -16.526 1.00 97.12 176 ALA A C 1
ATOM 1252 O O . ALA A 1 176 ? -3.131 -1.777 -15.676 1.00 97.12 176 ALA A O 1
ATOM 1253 N N . ILE A 1 177 ? -3.336 -2.886 -17.622 1.00 96.56 177 ILE A N 1
ATOM 1254 C CA . ILE A 1 177 ? -1.932 -2.806 -18.035 1.00 96.56 177 ILE A CA 1
ATOM 1255 C C . ILE A 1 177 ? -1.885 -2.448 -19.523 1.00 96.56 177 ILE A C 1
ATOM 1257 O O . ILE A 1 177 ? -2.604 -3.038 -20.330 1.00 96.56 177 ILE A O 1
ATOM 1261 N N . ASP A 1 178 ? -1.013 -1.511 -19.890 1.00 95.06 178 ASP A N 1
ATOM 1262 C CA . ASP A 1 178 ? -0.686 -1.200 -21.279 1.00 95.06 178 ASP A CA 1
ATOM 1263 C C . ASP A 1 178 ? 0.814 -1.354 -21.518 1.00 95.06 178 ASP A C 1
ATOM 1265 O O . ASP A 1 178 ? 1.622 -0.590 -20.991 1.00 95.06 178 ASP A O 1
ATOM 1269 N N . THR A 1 179 ? 1.184 -2.330 -22.344 1.00 93.38 179 THR A N 1
ATOM 1270 C CA . THR A 1 179 ? 2.571 -2.572 -22.770 1.00 93.38 179 THR A CA 1
ATOM 1271 C C . THR A 1 179 ? 2.734 -2.561 -24.282 1.00 93.38 179 THR A C 1
ATOM 1273 O O . THR A 1 179 ? 3.694 -3.135 -24.800 1.00 93.38 179 THR A O 1
ATOM 1276 N N . ARG A 1 180 ? 1.789 -1.960 -25.014 1.00 89.31 180 ARG A N 1
ATOM 1277 C CA . ARG A 1 180 ? 1.871 -1.857 -26.482 1.00 89.31 180 ARG A CA 1
ATOM 1278 C C . ARG A 1 180 ? 3.094 -1.054 -26.911 1.00 89.31 180 ARG A C 1
ATOM 1280 O O . ARG A 1 180 ? 3.738 -1.398 -27.896 1.00 89.31 180 ARG A O 1
ATOM 1287 N N . ASP A 1 181 ? 3.420 -0.026 -26.135 1.00 89.56 181 ASP A N 1
ATOM 1288 C CA . ASP A 1 181 ? 4.687 0.684 -26.199 1.00 89.56 181 ASP A CA 1
ATOM 1289 C C . ASP A 1 181 ? 5.486 0.390 -24.930 1.00 89.56 181 ASP A C 1
ATOM 1291 O O . ASP A 1 181 ? 5.203 0.918 -23.858 1.00 89.56 181 ASP A O 1
ATOM 1295 N N . THR A 1 182 ? 6.504 -0.460 -25.036 1.00 83.88 182 THR A N 1
ATOM 1296 C CA . THR A 1 182 ? 7.329 -0.835 -23.882 1.00 83.88 182 THR A CA 1
ATOM 1297 C C . THR A 1 182 ? 8.179 0.315 -23.338 1.00 83.88 182 THR A C 1
ATOM 1299 O O . THR A 1 182 ? 8.639 0.224 -22.203 1.00 83.88 182 THR A O 1
ATOM 1302 N N . ALA A 1 183 ? 8.413 1.385 -24.110 1.00 87.56 183 ALA A N 1
ATOM 1303 C CA . ALA A 1 183 ? 9.112 2.577 -23.620 1.00 87.56 183 ALA A CA 1
ATOM 1304 C C . ALA A 1 183 ? 8.201 3.470 -22.759 1.00 87.56 183 ALA A C 1
ATOM 1306 O O . ALA A 1 183 ? 8.694 4.231 -21.922 1.00 87.56 183 ALA A O 1
ATOM 1307 N N . HIS A 1 184 ? 6.885 3.342 -22.936 1.00 92.12 184 HIS A N 1
ATOM 1308 C CA . HIS A 1 184 ? 5.848 4.106 -22.241 1.00 92.12 184 HIS A CA 1
ATOM 1309 C C . HIS A 1 184 ? 4.800 3.198 -21.582 1.00 92.12 184 HIS A C 1
ATOM 1311 O O . HIS A 1 184 ? 3.643 3.589 -21.423 1.00 92.12 184 HIS A O 1
ATOM 1317 N N . ALA A 1 185 ? 5.212 1.991 -21.185 1.00 96.06 185 ALA A N 1
ATOM 1318 C CA . ALA A 1 185 ? 4.324 1.027 -20.560 1.00 96.06 185 ALA A CA 1
ATOM 1319 C C . ALA A 1 185 ? 3.752 1.586 -19.252 1.00 96.06 185 ALA A C 1
ATOM 1321 O O . ALA A 1 185 ? 4.415 2.334 -18.524 1.00 96.06 185 ALA A O 1
ATOM 1322 N N . SER A 1 186 ? 2.514 1.215 -18.944 1.00 97.88 186 SER A N 1
ATOM 1323 C CA . SER A 1 186 ? 1.807 1.712 -17.769 1.00 97.88 186 SER A CA 1
ATOM 1324 C C . SER A 1 186 ? 0.914 0.657 -17.133 1.00 97.88 186 SER A C 1
ATOM 1326 O O . SER A 1 186 ? 0.533 -0.333 -17.759 1.00 97.88 186 SER A O 1
ATOM 1328 N N . VAL A 1 187 ? 0.596 0.878 -15.863 1.00 98.44 187 VAL A N 1
ATOM 1329 C CA . VAL A 1 187 ? -0.325 0.058 -15.078 1.00 98.44 187 VAL A CA 1
ATOM 1330 C C . VAL A 1 187 ? -1.273 0.964 -14.309 1.00 98.44 187 VAL A C 1
ATOM 1332 O O . VAL A 1 187 ? -0.847 1.976 -13.752 1.00 98.44 187 VAL A O 1
ATOM 1335 N N . THR A 1 188 ? -2.550 0.602 -14.266 1.00 98.56 188 THR A N 1
ATOM 1336 C CA . THR A 1 188 ? -3.572 1.283 -13.472 1.00 98.56 188 THR A CA 1
ATOM 1337 C C . THR A 1 188 ? -3.904 0.438 -12.251 1.00 98.56 188 THR A C 1
ATOM 1339 O O . THR A 1 188 ? -4.252 -0.735 -12.380 1.00 98.56 188 THR A O 1
ATOM 1342 N N . LEU A 1 189 ? -3.801 1.041 -11.068 1.00 98.62 189 LEU A N 1
ATOM 1343 C CA . LEU A 1 189 ? -4.073 0.410 -9.781 1.00 98.62 189 LEU A CA 1
ATOM 1344 C C . LEU A 1 189 ? -5.231 1.106 -9.067 1.00 98.62 189 LEU A C 1
ATOM 1346 O O . LEU A 1 189 ? -5.362 2.329 -9.153 1.00 98.62 189 LEU A O 1
ATOM 1350 N N . VAL A 1 190 ? -6.015 0.348 -8.302 1.00 98.06 190 VAL A N 1
ATOM 1351 C CA . VAL A 1 190 ? -7.009 0.907 -7.375 1.00 98.06 190 VAL A CA 1
ATOM 1352 C C . VAL A 1 190 ? -6.321 1.642 -6.223 1.00 98.06 190 VAL A C 1
ATOM 1354 O O . VAL A 1 190 ? -5.386 1.138 -5.589 1.00 98.06 190 VAL A O 1
ATOM 1357 N N . LEU A 1 191 ? -6.800 2.848 -5.933 1.00 98.00 191 LEU A N 1
ATOM 1358 C CA . LEU A 1 191 ? -6.333 3.658 -4.814 1.00 98.00 191 LEU A CA 1
ATOM 1359 C C . LEU A 1 191 ? -6.905 3.163 -3.486 1.00 98.00 191 LEU A C 1
ATOM 1361 O O . LEU A 1 191 ? -8.029 2.676 -3.400 1.00 98.00 191 LEU A O 1
ATOM 1365 N N . ALA A 1 192 ? -6.127 3.357 -2.430 1.00 96.88 192 ALA A N 1
ATOM 1366 C CA . ALA A 1 192 ? -6.644 3.438 -1.078 1.00 96.88 192 ALA A CA 1
ATOM 1367 C C . ALA A 1 192 ? -6.701 4.906 -0.634 1.00 96.88 192 ALA A C 1
ATOM 1369 O O . ALA A 1 192 ? -5.922 5.749 -1.091 1.00 96.88 192 ALA A O 1
ATOM 1370 N N . ARG A 1 193 ? -7.634 5.200 0.268 1.00 96.12 193 ARG A N 1
ATOM 1371 C CA . ARG A 1 193 ? -7.864 6.526 0.845 1.00 96.12 193 ARG A CA 1
ATOM 1372 C C . ARG A 1 193 ? -7.620 6.518 2.336 1.00 96.12 193 ARG A C 1
ATOM 1374 O O . ARG A 1 193 ? -7.853 5.514 3.012 1.00 96.12 193 ARG A O 1
ATOM 1381 N N . GLY A 1 194 ? -7.194 7.658 2.853 1.00 96.56 194 GLY A N 1
ATOM 1382 C CA . GLY A 1 194 ? -6.905 7.831 4.266 1.00 96.56 194 GLY A CA 1
ATOM 1383 C C . GLY A 1 194 ? -6.657 9.279 4.633 1.00 96.56 194 GLY A C 1
ATOM 1384 O O . GLY A 1 194 ? -7.048 10.197 3.910 1.00 96.56 194 GLY A O 1
ATOM 1385 N N . PHE A 1 195 ? -5.987 9.473 5.762 1.00 96.25 195 PHE A N 1
ATOM 1386 C CA . PHE A 1 195 ? -5.620 10.796 6.243 1.00 96.25 195 PHE A CA 1
ATOM 1387 C C . PHE A 1 195 ? -4.149 10.877 6.643 1.00 96.25 195 PHE A C 1
ATOM 1389 O O . PHE A 1 195 ? -3.529 9.889 7.027 1.00 96.25 195 PHE A O 1
ATOM 1396 N N . THR A 1 196 ? -3.607 12.087 6.604 1.00 93.62 196 THR A N 1
ATOM 1397 C CA . THR A 1 196 ? -2.380 12.469 7.309 1.00 93.62 196 THR A CA 1
ATOM 1398 C C . THR A 1 196 ? -2.625 13.814 7.970 1.00 93.62 196 THR A C 1
ATOM 1400 O O . THR A 1 196 ? -3.016 14.774 7.305 1.00 93.62 196 THR A O 1
ATOM 1403 N N . ASN A 1 197 ? -2.462 13.884 9.291 1.00 91.31 197 ASN A N 1
ATOM 1404 C CA . ASN A 1 197 ? -2.643 15.114 10.068 1.00 91.31 197 ASN A CA 1
ATOM 1405 C C . ASN A 1 197 ? -3.919 15.918 9.698 1.00 91.31 197 ASN A C 1
ATOM 1407 O O . ASN A 1 197 ? -3.869 17.121 9.443 1.00 91.31 197 ASN A O 1
ATOM 1411 N N . GLY A 1 198 ? -5.062 15.233 9.584 1.00 93.19 198 GLY A N 1
ATOM 1412 C CA . GLY A 1 198 ? -6.354 15.831 9.229 1.00 93.19 198 GLY A CA 1
ATOM 1413 C C . GLY A 1 198 ? -6.629 15.980 7.726 1.00 93.19 198 GLY A C 1
ATOM 1414 O O . GLY A 1 198 ? -7.784 16.175 7.347 1.00 93.19 198 GLY A O 1
ATOM 1415 N N . GLN A 1 199 ? -5.613 15.865 6.868 1.00 93.88 199 GLN A N 1
ATOM 1416 C CA . GLN A 1 199 ? -5.730 16.050 5.419 1.00 93.88 199 GLN A CA 1
ATOM 1417 C C . GLN A 1 199 ? -6.068 14.734 4.709 1.00 93.88 199 GLN A C 1
ATOM 1419 O O . GLN A 1 199 ? -5.386 13.739 4.960 1.00 93.88 199 GLN A O 1
ATOM 1424 N N . PRO A 1 200 ? -7.069 14.703 3.809 1.00 95.81 200 PRO A N 1
ATOM 1425 C CA . PRO A 1 200 ? -7.400 13.509 3.040 1.00 95.81 200 PRO A CA 1
ATOM 1426 C C . PRO A 1 200 ? -6.334 13.228 1.975 1.00 95.81 200 PRO A C 1
ATOM 1428 O O . PRO A 1 200 ? -5.900 14.135 1.252 1.00 95.81 200 PRO A O 1
ATOM 1431 N N . ILE A 1 201 ? -5.927 11.967 1.869 1.00 96.56 201 ILE A N 1
ATOM 1432 C CA . ILE A 1 201 ? -4.855 11.512 0.980 1.00 96.56 201 ILE A CA 1
ATOM 1433 C C . ILE A 1 201 ? -5.224 10.226 0.252 1.00 96.56 201 ILE A C 1
ATOM 1435 O O . ILE A 1 201 ? -5.920 9.365 0.787 1.00 96.56 201 ILE A O 1
ATOM 1439 N N . ALA A 1 202 ? -4.641 10.077 -0.932 1.00 97.38 202 ALA A N 1
ATOM 1440 C CA . ALA A 1 202 ? -4.658 8.856 -1.715 1.00 97.38 202 ALA A CA 1
ATOM 1441 C C . ALA A 1 202 ? -3.276 8.186 -1.692 1.00 97.38 202 ALA A C 1
ATOM 1443 O O . ALA A 1 202 ? -2.233 8.853 -1.763 1.00 97.38 202 ALA A O 1
ATOM 1444 N N . TYR A 1 203 ? -3.268 6.862 -1.619 1.00 97.62 203 TYR A N 1
ATOM 1445 C CA . TYR A 1 203 ? -2.073 6.020 -1.631 1.00 97.62 203 TYR A CA 1
ATOM 1446 C C . TYR A 1 203 ? -2.377 4.676 -2.304 1.00 97.62 203 TYR A C 1
ATOM 1448 O O . TYR A 1 203 ? -3.523 4.389 -2.652 1.00 97.62 203 TYR A O 1
ATOM 1456 N N . ILE A 1 204 ? -1.361 3.844 -2.501 1.00 97.69 204 ILE A N 1
ATOM 1457 C CA . ILE A 1 204 ? -1.540 2.434 -2.876 1.00 97.69 204 ILE A CA 1
ATOM 1458 C C . ILE A 1 204 ? -0.872 1.550 -1.834 1.00 97.69 204 ILE A C 1
ATOM 1460 O O . ILE A 1 204 ? 0.016 2.020 -1.137 1.00 97.69 204 ILE A O 1
ATOM 1464 N N . SER A 1 205 ? -1.269 0.285 -1.757 1.00 97.38 205 SER A N 1
ATOM 1465 C CA . SER A 1 205 ? -0.592 -0.743 -0.963 1.00 97.38 205 SER A CA 1
ATOM 1466 C C . SER A 1 205 ? -0.223 -1.888 -1.879 1.00 97.38 205 SER A C 1
ATOM 1468 O O . SER A 1 205 ? -1.054 -2.317 -2.677 1.00 97.38 205 SER A O 1
ATOM 1470 N N . THR A 1 206 ? 1.011 -2.364 -1.790 1.00 98.31 206 THR A N 1
ATOM 1471 C CA . THR A 1 206 ? 1.526 -3.348 -2.753 1.00 98.31 206 THR A CA 1
ATOM 1472 C C . THR A 1 206 ? 1.974 -4.634 -2.092 1.00 98.31 206 THR A C 1
ATOM 1474 O O . THR A 1 206 ? 1.831 -5.694 -2.691 1.00 98.31 206 THR A O 1
ATOM 1477 N N . ASP A 1 207 ? 2.433 -4.576 -0.839 1.00 98.69 207 ASP A N 1
ATOM 1478 C CA . ASP A 1 207 ? 2.944 -5.746 -0.122 1.00 98.69 207 ASP A CA 1
ATOM 1479 C C . ASP A 1 207 ? 2.637 -5.646 1.381 1.00 98.69 207 ASP A C 1
ATOM 1481 O O . ASP A 1 207 ? 2.601 -4.545 1.934 1.00 98.69 207 ASP A O 1
ATOM 1485 N N . ALA A 1 208 ? 2.453 -6.773 2.070 1.00 98.50 208 ALA A N 1
ATOM 1486 C CA . ALA A 1 208 ? 2.253 -6.811 3.520 1.00 98.50 208 ALA A CA 1
ATOM 1487 C C . ALA A 1 208 ? 2.927 -8.021 4.177 1.00 98.50 208 ALA A C 1
ATOM 1489 O O . ALA A 1 208 ? 2.996 -9.103 3.605 1.00 98.50 208 ALA A O 1
ATOM 1490 N N . SER A 1 209 ? 3.379 -7.872 5.422 1.00 98.38 209 SER A N 1
ATOM 1491 C CA . SER A 1 209 ? 4.077 -8.931 6.163 1.00 98.38 209 SER A CA 1
ATOM 1492 C C . SER A 1 209 ? 3.161 -9.976 6.806 1.00 98.38 209 SER A C 1
ATOM 1494 O O . SER A 1 209 ? 3.658 -10.859 7.503 1.00 98.38 209 SER A O 1
ATOM 1496 N N . ALA A 1 210 ? 1.842 -9.857 6.642 1.00 97.62 210 ALA A N 1
ATOM 1497 C CA . ALA A 1 210 ? 0.841 -10.736 7.244 1.00 97.62 210 ALA A CA 1
ATOM 1498 C C . ALA A 1 210 ? -0.347 -10.947 6.289 1.00 97.62 210 ALA A C 1
ATOM 1500 O O . ALA A 1 210 ? -0.787 -9.991 5.649 1.00 97.62 210 ALA A O 1
ATOM 1501 N N . ASP A 1 211 ? -0.893 -12.168 6.254 1.00 97.19 211 ASP A N 1
ATOM 1502 C CA . ASP A 1 211 ? -1.959 -12.591 5.327 1.00 97.19 211 ASP A CA 1
ATOM 1503 C C . ASP A 1 211 ? -3.217 -11.719 5.389 1.00 97.19 211 ASP A C 1
ATOM 1505 O O . ASP A 1 211 ? -3.754 -11.312 4.363 1.00 97.19 211 ASP A O 1
ATOM 1509 N N . GLY A 1 212 ? -3.699 -11.423 6.600 1.00 96.12 212 GLY A N 1
ATOM 1510 C CA . GLY A 1 212 ? -4.922 -10.642 6.798 1.00 96.12 212 GLY A CA 1
ATOM 1511 C C . GLY A 1 212 ? -4.820 -9.236 6.196 1.00 96.12 212 GLY A C 1
ATOM 1512 O O . GLY A 1 212 ? -5.626 -8.886 5.333 1.00 96.12 212 GLY A O 1
ATOM 1513 N N . PRO A 1 213 ? -3.816 -8.436 6.598 1.00 96.31 213 PRO A N 1
ATOM 1514 C CA . PRO A 1 213 ? -3.514 -7.156 5.965 1.00 96.31 213 PRO A CA 1
ATOM 1515 C C . PRO A 1 213 ? -3.262 -7.263 4.459 1.00 96.31 213 PRO A C 1
ATOM 1517 O O . PRO A 1 213 ? -3.753 -6.409 3.728 1.00 96.31 213 PRO A O 1
ATOM 1520 N N . ALA A 1 214 ? -2.573 -8.313 3.992 1.00 98.25 214 ALA A N 1
ATOM 1521 C CA . ALA A 1 214 ? -2.349 -8.544 2.564 1.00 98.25 214 ALA A CA 1
ATOM 1522 C C . ALA A 1 214 ? -3.677 -8.662 1.791 1.00 98.25 214 ALA A C 1
ATOM 1524 O O . ALA A 1 214 ? -3.920 -7.957 0.813 1.00 98.25 214 ALA A O 1
ATOM 1525 N N . ALA A 1 215 ? -4.608 -9.469 2.303 1.00 97.75 215 ALA A N 1
ATOM 1526 C CA . ALA A 1 215 ? -5.934 -9.631 1.716 1.00 97.75 215 ALA A CA 1
ATOM 1527 C C . ALA A 1 215 ? -6.788 -8.352 1.798 1.00 97.75 215 ALA A C 1
ATOM 1529 O O . ALA A 1 215 ? -7.469 -7.993 0.834 1.00 97.75 215 ALA A O 1
ATOM 1530 N N . ILE A 1 216 ? -6.781 -7.648 2.934 1.00 96.62 216 ILE A N 1
ATOM 1531 C CA . ILE A 1 216 ? -7.556 -6.407 3.121 1.00 96.62 216 ILE A CA 1
ATOM 1532 C C . ILE A 1 216 ? -7.079 -5.327 2.144 1.00 96.62 216 ILE A C 1
ATOM 1534 O O . ILE A 1 216 ? -7.898 -4.691 1.480 1.00 96.62 216 ILE A O 1
ATOM 1538 N N . GLU A 1 217 ? -5.764 -5.173 2.009 1.00 96.44 217 GLU A N 1
ATOM 1539 C CA . GLU A 1 217 ? -5.130 -4.137 1.195 1.00 96.44 217 GLU A CA 1
ATOM 1540 C C . GLU A 1 217 ? -4.879 -4.566 -0.266 1.00 96.44 217 GLU A C 1
ATOM 1542 O O . GLU A 1 217 ? -4.294 -3.787 -1.016 1.00 96.44 217 GLU A O 1
ATOM 1547 N N . ARG A 1 218 ? -5.316 -5.755 -0.714 1.00 97.25 218 ARG A N 1
ATOM 1548 C CA . ARG A 1 218 ? -5.057 -6.262 -2.090 1.00 97.25 218 ARG A CA 1
ATOM 1549 C C . ARG A 1 218 ? -3.571 -6.222 -2.441 1.00 97.25 218 ARG A C 1
ATOM 1551 O O . ARG A 1 218 ? -3.174 -5.734 -3.499 1.00 97.25 218 ARG A O 1
ATOM 1558 N N . SER A 1 219 ? -2.753 -6.625 -1.483 1.00 98.00 219 SER A N 1
ATOM 1559 C CA . SER A 1 219 ? -1.305 -6.599 -1.566 1.00 98.00 219 SER A CA 1
ATOM 1560 C C . SER A 1 219 ? -0.731 -8.010 -1.540 1.00 98.00 219 SER A C 1
ATOM 1562 O O . SER A 1 219 ? -1.349 -8.946 -1.033 1.00 98.00 219 SER A O 1
ATOM 1564 N N . THR A 1 220 ? 0.484 -8.152 -2.060 1.00 98.75 220 THR A N 1
ATOM 1565 C CA . THR A 1 220 ? 1.234 -9.403 -1.992 1.00 98.75 220 THR A CA 1
ATOM 1566 C C . THR A 1 220 ? 1.616 -9.716 -0.552 1.00 98.75 220 THR A C 1
ATOM 1568 O O . THR A 1 220 ? 2.140 -8.862 0.169 1.00 98.75 220 THR A O 1
ATOM 1571 N N . TYR A 1 221 ? 1.407 -10.955 -0.118 1.00 98.81 221 TYR A N 1
ATOM 1572 C CA . TYR A 1 221 ? 1.930 -11.418 1.160 1.00 98.81 221 TYR A CA 1
ATOM 1573 C C . TYR A 1 221 ? 3.440 -11.659 1.073 1.00 98.81 221 TYR A C 1
ATOM 1575 O O . TYR A 1 221 ? 3.917 -12.464 0.277 1.00 98.81 221 TYR A O 1
ATOM 1583 N N . VAL A 1 222 ? 4.200 -10.944 1.904 1.00 98.56 222 VAL A N 1
ATOM 1584 C CA . VAL A 1 222 ? 5.666 -10.945 1.932 1.00 98.56 222 VAL A CA 1
ATOM 1585 C C . VAL A 1 222 ? 6.152 -11.006 3.384 1.00 98.56 222 VAL A C 1
ATOM 1587 O O . VAL A 1 222 ? 6.484 -9.971 3.976 1.00 98.56 222 VAL A O 1
ATOM 1590 N N . PRO A 1 223 ? 6.252 -12.200 3.996 1.00 96.62 223 PRO A N 1
ATOM 1591 C CA . PRO A 1 223 ? 6.683 -12.337 5.392 1.00 96.62 223 PRO A CA 1
ATOM 1592 C C . PRO A 1 223 ? 8.045 -11.680 5.672 1.00 96.62 223 PRO A C 1
ATOM 1594 O O . PRO A 1 223 ? 8.288 -11.147 6.758 1.00 96.62 223 PRO A O 1
ATOM 1597 N N . ARG A 1 224 ? 8.930 -11.641 4.667 1.00 96.12 224 ARG A N 1
ATOM 1598 C CA . ARG A 1 224 ? 10.249 -10.996 4.737 1.00 96.12 224 ARG A CA 1
ATOM 1599 C C . ARG A 1 224 ? 10.190 -9.511 5.113 1.00 96.12 224 ARG A C 1
ATOM 1601 O O . ARG A 1 224 ? 11.140 -9.028 5.734 1.00 96.12 224 ARG A O 1
ATOM 1608 N N . LEU A 1 225 ? 9.096 -8.801 4.821 1.00 96.19 225 LEU A N 1
ATOM 1609 C CA . LEU A 1 225 ? 8.926 -7.389 5.190 1.00 96.19 225 LEU A CA 1
ATOM 1610 C C . LEU A 1 225 ? 8.997 -7.140 6.698 1.00 96.19 225 LEU A C 1
ATOM 1612 O O . LEU A 1 225 ? 9.424 -6.062 7.108 1.00 96.19 225 LEU A O 1
ATOM 1616 N N . ALA A 1 226 ? 8.688 -8.137 7.533 1.00 95.50 226 ALA A N 1
ATOM 1617 C CA . ALA A 1 226 ? 8.837 -8.019 8.983 1.00 95.50 226 ALA A CA 1
ATOM 1618 C C . ALA A 1 226 ? 10.286 -7.717 9.423 1.00 95.50 226 ALA A C 1
ATOM 1620 O O . ALA A 1 226 ? 10.513 -7.167 10.500 1.00 95.50 226 ALA A O 1
ATOM 1621 N N . LYS A 1 227 ? 11.283 -8.014 8.577 1.00 96.19 227 LYS A N 1
ATOM 1622 C CA . LYS A 1 227 ? 12.702 -7.712 8.830 1.00 96.19 227 LYS A CA 1
ATOM 1623 C C . LYS A 1 227 ? 13.068 -6.240 8.591 1.00 96.19 227 LYS A C 1
ATOM 1625 O O . LYS A 1 227 ? 14.208 -5.869 8.867 1.00 96.19 227 LYS A O 1
ATOM 1630 N N . ALA A 1 228 ? 12.149 -5.415 8.079 1.00 94.62 228 ALA A N 1
ATOM 1631 C CA . ALA A 1 228 ? 12.366 -3.999 7.761 1.00 94.62 228 ALA A CA 1
ATOM 1632 C C . ALA A 1 228 ? 11.839 -3.037 8.838 1.00 94.62 228 ALA A C 1
ATOM 1634 O O . ALA A 1 228 ? 11.679 -1.852 8.562 1.00 94.62 228 ALA A O 1
ATOM 1635 N N . ALA A 1 229 ? 11.580 -3.507 10.063 1.00 94.88 229 ALA A N 1
ATOM 1636 C CA . ALA A 1 229 ? 10.968 -2.699 11.122 1.00 94.88 229 ALA A CA 1
ATOM 1637 C C . ALA A 1 229 ? 11.665 -1.343 11.368 1.00 94.88 229 ALA A C 1
ATOM 1639 O O . ALA A 1 229 ? 10.998 -0.349 11.634 1.00 94.88 229 ALA A O 1
ATOM 1640 N N . ALA A 1 230 ? 12.994 -1.277 11.215 1.00 94.31 230 ALA A N 1
ATOM 1641 C CA . ALA A 1 230 ? 13.777 -0.047 11.374 1.00 94.31 230 ALA A CA 1
ATOM 1642 C C . ALA A 1 230 ? 13.507 1.027 10.299 1.00 94.31 230 ALA A C 1
ATOM 1644 O O . ALA A 1 230 ? 13.890 2.181 10.476 1.00 94.31 230 ALA A O 1
ATOM 1645 N N . ALA A 1 231 ? 12.878 0.653 9.184 1.00 95.00 231 ALA A N 1
ATOM 1646 C CA . ALA A 1 231 ? 12.465 1.558 8.120 1.00 95.00 231 ALA A CA 1
ATOM 1647 C C . ALA A 1 231 ? 10.984 1.955 8.223 1.00 95.00 231 ALA A C 1
ATOM 1649 O O . ALA A 1 231 ? 10.513 2.701 7.370 1.00 95.00 231 ALA A O 1
ATOM 1650 N N . ALA A 1 232 ? 10.232 1.434 9.196 1.00 96.25 232 ALA A N 1
ATOM 1651 C CA . ALA A 1 232 ? 8.785 1.591 9.237 1.00 96.25 232 ALA A CA 1
ATOM 1652 C C . ALA A 1 232 ? 8.338 2.863 9.980 1.00 96.25 232 ALA A C 1
ATOM 1654 O O . ALA A 1 232 ? 8.910 3.230 11.006 1.00 96.25 232 ALA A O 1
ATOM 1655 N N . ILE A 1 233 ? 7.272 3.496 9.489 1.00 95.06 233 ILE A N 1
ATOM 1656 C CA . ILE A 1 233 ? 6.565 4.609 10.149 1.00 95.06 233 ILE A CA 1
ATOM 1657 C C . ILE A 1 233 ? 5.175 4.166 10.611 1.00 95.06 233 ILE A C 1
ATOM 1659 O O . ILE A 1 233 ? 4.627 3.212 10.075 1.00 95.06 233 ILE A O 1
ATOM 1663 N N . ALA A 1 234 ? 4.578 4.824 11.603 1.00 93.50 234 ALA A N 1
ATOM 1664 C CA . ALA A 1 234 ? 3.276 4.398 12.118 1.00 93.50 234 ALA A CA 1
ATOM 1665 C C . ALA A 1 234 ? 2.132 4.621 11.109 1.00 93.50 234 ALA A C 1
ATOM 1667 O O . ALA A 1 234 ? 2.058 5.671 10.457 1.00 93.50 234 ALA A O 1
ATOM 1668 N N . ILE A 1 235 ? 1.218 3.648 11.047 1.00 95.25 235 ILE A N 1
ATOM 1669 C CA . ILE A 1 235 ? -0.127 3.830 10.504 1.00 95.25 235 ILE A CA 1
ATOM 1670 C C . ILE A 1 235 ? -1.176 3.378 11.508 1.00 95.25 235 ILE A C 1
ATOM 1672 O O . ILE A 1 235 ? -1.162 2.235 11.968 1.00 95.25 235 ILE A O 1
ATOM 1676 N N . ASP A 1 236 ? -2.116 4.263 11.803 1.00 97.50 236 ASP A N 1
ATOM 1677 C CA . ASP A 1 236 ? -3.193 3.989 12.738 1.00 97.50 236 ASP A CA 1
ATOM 1678 C C . ASP A 1 236 ? -4.400 3.427 11.975 1.00 97.50 236 ASP A C 1
ATOM 1680 O O . ASP A 1 236 ? -4.885 4.018 11.000 1.00 97.50 236 ASP A O 1
ATOM 1684 N N . VAL A 1 237 ? -4.864 2.249 12.399 1.00 96.94 237 VAL A N 1
ATOM 1685 C CA . VAL A 1 237 ? -5.893 1.463 11.703 1.00 96.94 237 VAL A CA 1
ATOM 1686 C C . VAL A 1 237 ? -7.028 1.159 12.659 1.00 96.94 237 VAL A C 1
ATOM 1688 O O . VAL A 1 237 ? -6.828 0.531 13.695 1.00 96.94 237 VAL A O 1
ATOM 1691 N N . LEU A 1 238 ? -8.245 1.550 12.297 1.00 97.00 238 LEU A N 1
ATOM 1692 C CA . LEU A 1 238 ? -9.431 1.296 13.104 1.00 97.00 238 LEU A CA 1
ATOM 1693 C C . LEU A 1 238 ? -10.181 0.061 12.584 1.00 97.00 238 LEU A C 1
ATOM 1695 O O . LEU A 1 238 ? -10.514 -0.016 11.405 1.00 97.00 238 LEU A O 1
ATOM 1699 N N . PHE A 1 239 ? -10.483 -0.904 13.450 1.00 95.56 239 PHE A N 1
ATOM 1700 C CA . PHE A 1 239 ? -11.190 -2.129 13.055 1.00 95.56 239 PHE A CA 1
ATOM 1701 C C . PHE A 1 239 ? -12.713 -1.949 13.077 1.00 95.56 239 PHE A C 1
ATOM 1703 O O . PHE A 1 239 ? -13.379 -2.256 12.092 1.00 95.56 239 PHE A O 1
ATOM 1710 N N . ASN A 1 240 ? -13.261 -1.411 14.170 1.00 93.62 240 ASN A N 1
ATOM 1711 C CA . ASN A 1 240 ? -14.704 -1.291 14.434 1.00 93.62 240 ASN A CA 1
ATOM 1712 C C . ASN A 1 240 ? -15.174 0.177 14.489 1.00 93.62 240 ASN A C 1
ATOM 1714 O O . ASN A 1 240 ? -15.904 0.582 15.397 1.00 93.62 240 ASN A O 1
ATOM 1718 N N . GLY A 1 241 ? -14.702 1.006 13.557 1.00 85.38 241 GLY A N 1
ATOM 1719 C CA . GLY A 1 241 ? -15.159 2.390 13.475 1.00 85.38 241 GLY A CA 1
ATOM 1720 C C . GLY A 1 241 ? -16.635 2.513 13.116 1.00 85.38 241 GLY A C 1
ATOM 1721 O O . GLY A 1 241 ? -17.328 1.522 12.886 1.00 85.38 241 GLY A O 1
ATOM 1722 N N . ARG A 1 242 ? -17.134 3.754 13.101 1.00 83.94 242 ARG A N 1
ATOM 1723 C CA . ARG A 1 242 ? -18.530 4.017 12.743 1.00 83.94 242 ARG A CA 1
ATOM 1724 C C . ARG A 1 242 ? -18.842 3.455 11.362 1.00 83.94 242 ARG A C 1
ATOM 1726 O O . ARG A 1 242 ? -18.050 3.605 10.433 1.00 83.94 242 ARG A O 1
ATOM 1733 N N . THR A 1 243 ? -20.031 2.886 11.227 1.00 82.62 243 THR A N 1
ATOM 1734 C CA . THR A 1 243 ? -20.559 2.354 9.967 1.00 82.62 243 THR A CA 1
ATOM 1735 C C . THR A 1 243 ? -21.671 3.239 9.396 1.00 82.62 243 THR A C 1
ATOM 1737 O O . THR A 1 243 ? -22.254 2.913 8.371 1.00 82.62 243 THR A O 1
ATOM 1740 N N . ASP A 1 244 ? -21.947 4.384 10.017 1.00 80.31 244 ASP A N 1
ATOM 1741 C CA . ASP A 1 244 ? -22.886 5.415 9.584 1.00 80.31 244 ASP A CA 1
ATOM 1742 C C . ASP A 1 244 ? -22.174 6.775 9.441 1.00 80.31 244 ASP A C 1
ATOM 1744 O O . ASP A 1 244 ? -21.156 7.027 10.090 1.00 80.31 244 ASP A O 1
ATOM 1748 N N . GLY A 1 245 ? -22.703 7.675 8.605 1.00 79.19 245 GLY A N 1
ATOM 1749 C CA . GLY A 1 245 ? -22.206 9.054 8.489 1.00 79.19 245 GLY A CA 1
ATOM 1750 C C . GLY A 1 245 ? -20.689 9.156 8.257 1.00 79.19 245 GLY A C 1
ATOM 1751 O O . GLY A 1 245 ? -20.186 8.695 7.237 1.00 79.19 245 GLY A O 1
ATOM 1752 N N . GLU A 1 246 ? -19.966 9.774 9.203 1.00 80.88 246 GLU A N 1
ATOM 1753 C CA . GLU A 1 246 ? -18.493 9.872 9.288 1.00 80.88 246 GLU A CA 1
ATOM 1754 C C . GLU A 1 246 ? -17.822 8.494 9.494 1.00 80.88 246 GLU A C 1
ATOM 1756 O O . GLU A 1 246 ? -17.084 8.267 10.455 1.00 80.88 246 GLU A O 1
ATOM 1761 N N . SER A 1 247 ? -18.097 7.554 8.591 1.00 89.25 247 SER A N 1
ATOM 1762 C CA . SER A 1 247 ? -17.673 6.165 8.681 1.00 89.25 247 SER A CA 1
ATOM 1763 C C . SER A 1 247 ? -16.156 6.016 8.576 1.00 89.25 247 SER A C 1
ATOM 1765 O O . SER A 1 247 ? -15.476 6.820 7.928 1.00 89.25 247 SER A O 1
ATOM 1767 N N . GLN A 1 248 ? -15.603 5.012 9.247 1.00 95.00 248 GLN A N 1
ATOM 1768 C CA . GLN A 1 248 ? -14.172 4.711 9.221 1.00 95.00 248 GLN A CA 1
ATOM 1769 C C . GLN A 1 248 ? -13.935 3.265 9.645 1.00 95.00 248 GLN A C 1
ATOM 1771 O O . GLN A 1 248 ? -14.684 2.705 10.442 1.00 95.00 248 GLN A O 1
ATOM 1776 N N . GLY A 1 249 ? -12.838 2.695 9.172 1.00 95.94 249 GLY A N 1
ATOM 1777 C CA . GLY A 1 249 ? -12.301 1.435 9.641 1.00 95.94 249 GLY A CA 1
ATOM 1778 C C . GLY A 1 249 ? -12.680 0.243 8.778 1.00 95.94 249 GLY A C 1
ATOM 1779 O O . GLY A 1 249 ? -13.468 0.341 7.836 1.00 95.94 249 GLY A O 1
ATOM 1780 N N . ILE A 1 250 ? -12.088 -0.899 9.115 1.00 95.94 250 ILE A N 1
ATOM 1781 C CA . ILE A 1 250 ? -12.214 -2.138 8.341 1.00 95.94 250 ILE A CA 1
ATOM 1782 C C . ILE A 1 250 ? -13.678 -2.583 8.259 1.00 95.94 250 ILE A C 1
ATOM 1784 O O . ILE A 1 250 ? -14.139 -2.910 7.170 1.00 95.94 250 ILE A O 1
ATOM 1788 N N . ALA A 1 251 ? -14.433 -2.522 9.361 1.00 94.62 251 ALA A N 1
ATOM 1789 C CA . ALA A 1 251 ? -15.852 -2.879 9.361 1.00 94.62 251 ALA A CA 1
ATOM 1790 C C . ALA A 1 251 ? -16.692 -1.980 8.436 1.00 94.62 251 ALA A C 1
ATOM 1792 O O . ALA A 1 251 ? -17.526 -2.467 7.676 1.00 94.62 251 ALA A O 1
ATOM 1793 N N . ALA A 1 252 ? -16.435 -0.668 8.435 1.00 94.31 252 ALA A N 1
ATOM 1794 C CA . ALA A 1 252 ? -17.133 0.264 7.554 1.00 94.31 252 ALA A CA 1
ATOM 1795 C C . ALA A 1 252 ? -16.827 0.001 6.073 1.00 94.31 252 ALA A C 1
ATOM 1797 O O . ALA A 1 252 ? -17.745 -0.021 5.253 1.00 94.31 252 ALA A O 1
ATOM 1798 N N . ALA A 1 253 ? -15.557 -0.245 5.739 1.00 94.06 253 ALA A N 1
ATOM 1799 C CA . ALA A 1 253 ? -15.155 -0.632 4.389 1.00 94.06 253 ALA A CA 1
ATOM 1800 C C . ALA A 1 253 ? -15.762 -1.988 3.984 1.00 94.06 253 ALA A C 1
ATOM 1802 O O . ALA A 1 253 ? -16.183 -2.164 2.842 1.00 94.06 253 ALA A O 1
ATOM 1803 N N . GLY A 1 254 ? -15.866 -2.924 4.929 1.00 93.31 254 GLY A N 1
ATOM 1804 C CA . GLY A 1 254 ? -16.498 -4.225 4.742 1.00 93.31 254 GLY A CA 1
ATOM 1805 C C . GLY A 1 254 ? -17.998 -4.166 4.445 1.00 93.31 254 GLY A C 1
ATOM 1806 O O . GLY A 1 254 ? -18.481 -4.985 3.669 1.00 93.31 254 GLY A O 1
ATOM 1807 N N . LEU A 1 255 ? -18.723 -3.207 5.030 1.00 92.19 255 LEU A N 1
ATOM 1808 C CA . LEU A 1 255 ? -20.163 -3.015 4.801 1.00 92.19 255 LEU A CA 1
ATOM 1809 C C . LEU A 1 255 ? -20.473 -2.220 3.536 1.00 92.19 255 LEU A C 1
ATOM 1811 O O . LEU A 1 255 ? -21.399 -2.565 2.808 1.00 92.19 255 LEU A O 1
ATOM 1815 N N . HIS A 1 256 ? -19.727 -1.139 3.302 1.00 89.25 256 HIS A N 1
ATOM 1816 C CA . HIS A 1 256 ? -20.122 -0.100 2.342 1.00 89.25 256 HIS A CA 1
ATOM 1817 C C . HIS A 1 256 ? -19.157 0.067 1.172 1.00 89.25 256 HIS A C 1
ATOM 1819 O O . HIS A 1 256 ? -19.437 0.842 0.265 1.00 89.25 256 HIS A O 1
ATOM 1825 N N . GLY A 1 257 ? -18.005 -0.602 1.208 1.00 88.88 257 GLY A N 1
ATOM 1826 C CA . GLY A 1 257 ? -16.890 -0.362 0.294 1.00 88.88 257 GLY A CA 1
ATOM 1827 C C . GLY A 1 257 ? -16.493 -1.567 -0.546 1.00 88.88 257 GLY A C 1
ATOM 1828 O O . GLY A 1 257 ? -15.328 -1.657 -0.918 1.00 88.88 257 GLY A O 1
ATOM 1829 N N . SER A 1 258 ? -17.392 -2.530 -0.772 1.00 92.62 258 SER A N 1
ATOM 1830 C CA . SER A 1 258 ? -17.135 -3.706 -1.621 1.00 92.62 258 SER A CA 1
ATOM 1831 C C . SER A 1 258 ? -15.785 -4.391 -1.342 1.00 92.62 258 SER A C 1
ATOM 1833 O O . SER A 1 258 ? -15.146 -4.934 -2.242 1.00 92.62 258 SER A O 1
ATOM 1835 N N . LEU A 1 259 ? -15.325 -4.376 -0.081 1.00 90.31 259 LEU A N 1
ATOM 1836 C CA . LEU A 1 259 ? -13.948 -4.739 0.275 1.00 90.31 259 LEU A CA 1
ATOM 1837 C C . LEU A 1 259 ? -13.622 -6.196 -0.092 1.00 90.31 259 LEU A C 1
ATOM 1839 O O . LEU A 1 259 ? -12.464 -6.515 -0.374 1.00 90.31 259 LEU A O 1
ATOM 1843 N N . GLY A 1 260 ? -14.635 -7.063 -0.133 1.00 91.94 260 GLY A N 1
ATOM 1844 C CA . GLY A 1 260 ? -14.528 -8.460 -0.554 1.00 91.94 260 GLY A CA 1
ATOM 1845 C C . GLY A 1 260 ? -14.482 -8.702 -2.066 1.00 91.94 260 GLY A C 1
ATOM 1846 O O . GLY A 1 260 ? -13.983 -9.744 -2.468 1.00 91.94 260 GLY A O 1
ATOM 1847 N N . ALA A 1 261 ? -14.954 -7.772 -2.899 1.00 93.31 261 ALA A N 1
ATOM 1848 C CA . ALA A 1 261 ? -15.072 -7.973 -4.346 1.00 93.31 261 ALA A CA 1
ATOM 1849 C C . ALA A 1 261 ? -13.719 -7.882 -5.068 1.00 93.31 261 ALA A C 1
ATOM 1851 O O . ALA A 1 261 ? -12.881 -7.067 -4.691 1.00 93.31 261 ALA A O 1
ATOM 1852 N N . GLU A 1 262 ? -13.517 -8.642 -6.141 1.00 93.44 262 GLU A N 1
ATOM 1853 C CA . GLU A 1 262 ? -12.338 -8.449 -6.993 1.00 93.44 262 GLU A CA 1
ATOM 1854 C C . GLU A 1 262 ? -12.352 -7.071 -7.655 1.00 93.44 262 GLU A C 1
ATOM 1856 O O . GLU A 1 262 ? -13.416 -6.538 -7.995 1.00 93.44 262 GLU A O 1
ATOM 1861 N N . ALA A 1 263 ? -11.174 -6.462 -7.779 1.00 95.06 263 ALA A N 1
ATOM 1862 C CA . ALA A 1 263 ? -11.047 -5.130 -8.343 1.00 95.06 263 ALA A CA 1
ATOM 1863 C C . ALA A 1 263 ? -10.966 -5.206 -9.868 1.00 95.06 263 ALA A C 1
ATOM 1865 O O . ALA A 1 263 ? -10.101 -5.844 -10.446 1.00 95.06 263 ALA A O 1
ATOM 1866 N N . THR A 1 264 ? -11.839 -4.472 -10.537 1.00 95.31 264 THR A N 1
ATOM 1867 C CA . THR A 1 264 ? -11.865 -4.334 -11.992 1.00 95.31 264 THR A CA 1
ATOM 1868 C C . THR A 1 264 ? -11.946 -2.859 -12.340 1.00 95.31 264 THR A C 1
ATOM 1870 O O . THR A 1 264 ? -12.321 -2.026 -11.511 1.00 95.31 264 THR A O 1
ATOM 1873 N N . VAL A 1 265 ? -11.660 -2.503 -13.589 1.00 93.56 265 VAL A N 1
ATOM 1874 C CA . VAL A 1 265 ? -11.819 -1.108 -14.023 1.00 93.56 265 VAL A CA 1
ATOM 1875 C C . VAL A 1 265 ? -13.280 -0.637 -13.917 1.00 93.56 265 VAL A C 1
ATOM 1877 O O . VAL A 1 265 ? -13.528 0.551 -13.743 1.00 93.56 265 VAL A O 1
ATOM 1880 N N . GLN A 1 266 ? -14.252 -1.555 -13.970 1.00 94.75 266 GLN A N 1
ATOM 1881 C CA . GLN A 1 266 ? -15.681 -1.244 -13.880 1.00 94.75 266 GLN A CA 1
ATOM 1882 C C . GLN A 1 266 ? -16.141 -0.923 -12.455 1.00 94.75 266 GLN A C 1
ATOM 1884 O O . GLN A 1 266 ? -17.022 -0.083 -12.297 1.00 94.75 266 GLN A O 1
ATOM 1889 N N . ASN A 1 267 ? -15.570 -1.570 -11.434 1.00 95.31 267 ASN A N 1
ATOM 1890 C CA . ASN A 1 267 ? -15.992 -1.399 -10.037 1.00 95.31 267 ASN A CA 1
ATOM 1891 C C . ASN A 1 267 ? -14.958 -0.680 -9.154 1.00 95.31 267 ASN A C 1
ATOM 1893 O O . ASN A 1 267 ? -15.220 -0.489 -7.971 1.00 95.31 267 ASN A O 1
ATOM 1897 N N . ALA A 1 268 ? -13.807 -0.258 -9.694 1.00 95.88 268 ALA A N 1
ATOM 1898 C CA . ALA A 1 268 ? -12.737 0.388 -8.926 1.00 95.88 268 ALA A CA 1
ATOM 1899 C C . ALA A 1 268 ? -13.237 1.556 -8.053 1.00 95.88 268 ALA A C 1
ATOM 1901 O O . ALA A 1 268 ? -12.815 1.689 -6.902 1.00 95.88 268 ALA A O 1
ATOM 1902 N N . ALA A 1 269 ? -14.183 2.350 -8.569 1.00 95.69 269 ALA A N 1
ATOM 1903 C CA . ALA A 1 269 ? -14.811 3.472 -7.868 1.00 95.69 269 ALA A CA 1
ATOM 1904 C C . ALA A 1 269 ? -15.583 3.063 -6.597 1.00 95.69 269 ALA A C 1
ATOM 1906 O O . ALA A 1 269 ? -15.739 3.874 -5.685 1.00 95.69 269 ALA A O 1
ATOM 1907 N N . GLU A 1 270 ? -16.054 1.817 -6.531 1.00 94.88 270 GLU A N 1
ATOM 1908 C CA . GLU A 1 270 ? -16.825 1.253 -5.417 1.00 94.88 270 GLU A CA 1
ATOM 1909 C C . GLU A 1 270 ? -15.933 0.561 -4.376 1.00 94.88 270 GLU A C 1
ATOM 1911 O O . GLU A 1 270 ? -16.389 0.270 -3.268 1.00 94.88 270 GLU A O 1
ATOM 1916 N N . ILE A 1 271 ? -14.660 0.302 -4.705 1.00 95.44 271 ILE A N 1
ATOM 1917 C CA . ILE A 1 271 ? -13.696 -0.290 -3.775 1.00 95.44 271 ILE A CA 1
ATOM 1918 C C . ILE A 1 271 ? -13.319 0.752 -2.714 1.00 95.44 271 ILE A C 1
ATOM 1920 O O . ILE A 1 271 ? -12.500 1.647 -2.923 1.00 95.44 271 ILE A O 1
ATOM 1924 N N . GLY A 1 272 ? -13.945 0.638 -1.549 1.00 92.19 272 GLY A N 1
ATOM 1925 C CA . GLY A 1 272 ? -13.743 1.508 -0.403 1.00 92.19 272 GLY A CA 1
ATOM 1926 C C . GLY A 1 272 ? -12.448 1.221 0.352 1.00 92.19 272 GLY A C 1
ATOM 1927 O O . GLY A 1 272 ? -11.772 0.212 0.163 1.00 92.19 272 GLY A O 1
ATOM 1928 N N . SER A 1 273 ? -12.099 2.139 1.250 1.00 93.81 273 SER A N 1
ATOM 1929 C CA . SER A 1 273 ? -10.898 2.054 2.084 1.00 93.81 273 SER A CA 1
ATOM 1930 C C . SER A 1 273 ? -11.254 2.168 3.563 1.00 93.81 273 SER A C 1
ATOM 1932 O O . SER A 1 273 ? -12.189 2.897 3.899 1.00 93.81 273 SER A O 1
ATOM 1934 N N . PRO A 1 274 ? -10.479 1.548 4.470 1.00 94.81 274 PRO A N 1
ATOM 1935 C CA . PRO A 1 274 ? -10.657 1.732 5.912 1.00 94.81 274 PRO A CA 1
ATOM 1936 C C . PRO A 1 274 ? -10.416 3.171 6.404 1.00 94.81 274 PRO A C 1
ATOM 1938 O O . PRO A 1 274 ? -10.718 3.477 7.555 1.00 94.81 274 PRO A O 1
ATOM 1941 N N . LEU A 1 275 ? -9.894 4.064 5.554 1.00 96.44 275 LEU A N 1
ATOM 1942 C CA . LEU A 1 275 ? -9.517 5.436 5.899 1.00 96.44 275 LEU A CA 1
ATOM 1943 C C . LEU A 1 275 ? -8.466 5.483 7.018 1.00 96.44 275 LEU A C 1
ATOM 1945 O O . LEU A 1 275 ? -8.640 6.158 8.035 1.00 96.44 275 LEU A O 1
ATOM 1949 N N . ASN A 1 276 ? -7.387 4.726 6.816 1.00 97.00 276 ASN A N 1
ATOM 1950 C CA . ASN A 1 276 ? -6.260 4.640 7.740 1.00 97.00 276 ASN A CA 1
ATOM 1951 C C . ASN A 1 276 ? -5.526 5.986 7.865 1.00 97.00 276 ASN A C 1
ATOM 1953 O O . ASN A 1 276 ? -5.588 6.826 6.959 1.00 97.00 276 ASN A O 1
ATOM 1957 N N . VAL A 1 277 ? -4.806 6.188 8.971 1.00 96.88 277 VAL A N 1
ATOM 1958 C CA . VAL A 1 277 ? -4.135 7.462 9.269 1.00 96.88 277 VAL A CA 1
ATOM 1959 C C . VAL A 1 277 ? -2.622 7.306 9.309 1.00 96.88 277 VAL A C 1
ATOM 1961 O O . VAL A 1 277 ? -2.080 6.609 10.160 1.00 96.88 277 VAL A O 1
ATOM 1964 N N . GLN A 1 278 ? -1.933 7.991 8.404 1.00 93.00 278 GLN A N 1
ATOM 1965 C CA . GLN A 1 278 ? -0.477 7.985 8.318 1.00 93.00 278 GLN A CA 1
ATOM 1966 C C . GLN A 1 278 ? 0.134 9.059 9.218 1.00 93.00 278 GLN A C 1
ATOM 1968 O O . GLN A 1 278 ? -0.283 10.220 9.190 1.00 93.00 278 GLN A O 1
ATOM 1973 N N . ALA A 1 279 ? 1.179 8.688 9.957 1.00 86.94 279 ALA A N 1
ATOM 1974 C CA . ALA A 1 279 ? 1.880 9.610 10.849 1.00 86.94 279 ALA A CA 1
ATOM 1975 C C . ALA A 1 279 ? 2.847 10.564 10.121 1.00 86.94 279 ALA A C 1
ATOM 1977 O O . ALA A 1 279 ? 3.268 11.577 10.679 1.00 86.94 279 ALA A O 1
ATOM 1978 N N . THR A 1 280 ? 3.272 10.242 8.897 1.00 88.75 280 THR A N 1
ATOM 1979 C CA . THR A 1 280 ? 4.282 11.009 8.148 1.00 88.75 280 THR A CA 1
ATOM 1980 C C . THR A 1 280 ? 3.948 11.016 6.663 1.00 88.75 280 THR A C 1
ATOM 1982 O O . THR A 1 280 ? 3.391 10.052 6.148 1.00 88.75 280 THR A O 1
ATOM 1985 N N . PHE A 1 281 ? 4.281 12.105 5.967 1.00 90.31 281 PHE A N 1
ATOM 1986 C CA . PHE A 1 281 ? 3.984 12.280 4.546 1.00 90.31 281 PHE A CA 1
ATOM 1987 C C . PHE A 1 281 ? 5.135 13.031 3.843 1.00 90.31 281 PHE A C 1
ATOM 1989 O O . PHE A 1 281 ? 5.720 13.945 4.429 1.00 90.31 281 PHE A O 1
ATOM 1996 N N . PRO A 1 282 ? 5.490 12.705 2.587 1.00 89.38 282 PRO A N 1
ATOM 1997 C CA . PRO A 1 282 ? 6.626 13.290 1.874 1.00 89.38 282 PRO A CA 1
ATOM 1998 C C . PRO A 1 282 ? 6.281 14.663 1.274 1.00 89.38 282 PRO A C 1
ATOM 2000 O O . PRO A 1 282 ? 6.502 14.927 0.093 1.00 89.38 282 PRO A O 1
ATOM 2003 N N . ALA A 1 283 ? 5.726 15.554 2.094 1.00 85.31 283 ALA A N 1
ATOM 2004 C CA . ALA A 1 283 ? 5.446 16.941 1.750 1.00 85.31 283 ALA A CA 1
ATOM 2005 C C . ALA A 1 283 ? 6.050 17.890 2.802 1.00 85.31 283 ALA A C 1
ATOM 2007 O O . ALA A 1 283 ? 6.212 17.502 3.967 1.00 85.31 283 ALA A O 1
ATOM 2008 N N . PRO A 1 284 ? 6.382 19.140 2.423 1.00 75.38 284 PRO A N 1
ATOM 2009 C CA . PRO A 1 284 ? 6.780 20.163 3.387 1.00 75.38 284 PRO A CA 1
ATOM 2010 C C . PRO A 1 284 ? 5.763 20.252 4.531 1.00 75.38 284 PRO A C 1
ATOM 2012 O O . PRO A 1 284 ? 4.566 20.206 4.279 1.00 75.38 284 PRO A O 1
ATOM 2015 N N . ASN A 1 285 ? 6.240 20.379 5.772 1.00 77.12 285 ASN A N 1
ATOM 2016 C CA . ASN A 1 285 ? 5.433 20.415 7.004 1.00 77.12 285 ASN A CA 1
ATOM 2017 C C . ASN A 1 285 ? 4.795 19.083 7.457 1.00 77.12 285 ASN A C 1
ATOM 2019 O O . ASN A 1 285 ? 4.107 19.074 8.473 1.00 77.12 285 ASN A O 1
ATOM 2023 N N . PHE A 1 286 ? 5.076 17.953 6.793 1.00 81.31 286 PHE A N 1
ATOM 2024 C CA . PHE A 1 286 ? 4.570 16.624 7.190 1.00 81.31 286 PHE A CA 1
ATOM 2025 C C . PHE A 1 286 ? 5.681 15.628 7.561 1.00 81.31 286 PHE A C 1
ATOM 2027 O O . PHE A 1 286 ? 5.580 14.434 7.290 1.00 81.31 286 PHE A O 1
ATOM 2034 N N . ALA A 1 287 ? 6.758 16.124 8.181 1.00 79.56 287 ALA A N 1
ATOM 2035 C CA . ALA A 1 287 ? 7.912 15.324 8.609 1.00 79.56 287 ALA A CA 1
ATOM 2036 C C . ALA A 1 287 ? 8.587 14.522 7.473 1.00 79.56 287 ALA A C 1
ATOM 2038 O O . ALA A 1 287 ? 9.078 13.418 7.686 1.00 79.56 287 ALA A O 1
ATOM 2039 N N . ALA A 1 288 ? 8.675 15.098 6.268 1.00 81.19 288 ALA A N 1
ATOM 2040 C CA . ALA A 1 288 ? 9.217 14.437 5.074 1.00 81.19 288 ALA A CA 1
ATOM 2041 C C . ALA A 1 288 ? 10.613 13.794 5.248 1.00 81.19 288 ALA A C 1
ATOM 2043 O O . ALA A 1 288 ? 10.922 12.811 4.583 1.00 81.19 288 ALA A O 1
ATOM 2044 N N . SER A 1 289 ? 11.459 14.302 6.153 1.00 87.56 289 SER A N 1
ATOM 2045 C CA . SER A 1 289 ? 12.769 13.705 6.464 1.00 87.56 289 SER A CA 1
ATOM 2046 C C . SER A 1 289 ? 12.687 12.354 7.184 1.00 87.56 289 SER A C 1
ATOM 2048 O O . SER A 1 289 ? 13.679 11.633 7.218 1.00 87.56 289 SER A O 1
ATOM 2050 N N . GLY A 1 290 ? 11.534 12.018 7.761 1.00 91.69 290 GLY A N 1
ATOM 2051 C CA . GLY A 1 290 ? 11.234 10.723 8.369 1.00 91.69 290 GLY A CA 1
ATOM 2052 C C . GLY A 1 290 ? 10.342 9.841 7.499 1.00 91.69 290 GLY A C 1
ATOM 2053 O O . GLY A 1 290 ? 9.807 8.862 8.000 1.00 91.69 290 GLY A O 1
ATOM 2054 N N . TYR A 1 291 ? 10.123 10.182 6.226 1.00 96.12 291 TYR A N 1
ATOM 2055 C CA . TYR A 1 291 ? 9.209 9.420 5.380 1.00 96.12 291 TYR A CA 1
ATOM 2056 C C . TYR A 1 291 ? 9.765 8.039 4.993 1.00 96.12 291 TYR A C 1
ATOM 2058 O O . TYR A 1 291 ? 10.957 7.860 4.711 1.00 96.12 291 TYR A O 1
ATOM 2066 N N . SER A 1 292 ? 8.845 7.079 4.936 1.00 97.19 292 SER A N 1
ATOM 2067 C CA . SER A 1 292 ? 9.013 5.736 4.398 1.00 97.19 292 SER A CA 1
ATOM 2068 C C . SER A 1 292 ? 7.690 5.269 3.793 1.00 97.19 292 SER A C 1
ATOM 2070 O O . SER A 1 292 ? 6.644 5.569 4.374 1.00 97.19 292 SER A O 1
ATOM 2072 N N . PRO A 1 293 ? 7.696 4.495 2.693 1.00 97.25 293 PRO A N 1
ATOM 2073 C CA . PRO A 1 293 ? 6.495 3.803 2.244 1.00 97.25 293 PRO A CA 1
ATOM 2074 C C . PRO A 1 293 ? 6.167 2.590 3.128 1.00 97.25 293 PRO A C 1
ATOM 2076 O O . PRO A 1 293 ? 5.066 2.065 3.041 1.00 97.25 293 PRO A O 1
ATOM 2079 N N . LEU A 1 294 ? 7.092 2.118 3.975 1.00 97.69 294 LEU A N 1
ATOM 2080 C CA . LEU A 1 294 ? 6.820 1.006 4.881 1.00 97.69 294 LEU A CA 1
ATOM 2081 C C . LEU A 1 294 ? 6.105 1.497 6.133 1.00 97.69 294 LEU A C 1
ATOM 2083 O O . LEU A 1 294 ? 6.641 2.319 6.879 1.00 97.69 294 LEU A O 1
ATOM 2087 N N . TRP A 1 295 ? 4.942 0.931 6.412 1.00 95.31 295 TRP A N 1
ATOM 2088 C CA . TRP A 1 295 ? 4.182 1.250 7.608 1.00 95.31 295 TRP A CA 1
ATOM 2089 C C . TRP A 1 295 ? 4.226 0.137 8.636 1.00 95.31 295 TRP A C 1
ATOM 2091 O O . TRP A 1 295 ? 4.277 -1.033 8.281 1.00 95.31 295 TRP A O 1
ATOM 2101 N N . HIS A 1 296 ? 4.172 0.522 9.903 1.00 95.56 296 HIS A N 1
ATOM 2102 C CA . HIS A 1 296 ? 4.011 -0.320 11.075 1.00 95.56 296 HIS A CA 1
ATOM 2103 C C . HIS A 1 296 ? 2.598 -0.103 11.612 1.00 95.56 296 HIS A C 1
ATOM 2105 O O . HIS A 1 296 ? 2.250 1.009 12.018 1.00 95.56 296 HIS A O 1
ATOM 2111 N N . VAL A 1 297 ? 1.771 -1.144 11.567 1.00 96.69 297 VAL A N 1
ATOM 2112 C CA . VAL A 1 297 ? 0.347 -1.033 11.894 1.00 96.69 297 VAL A CA 1
ATOM 2113 C C . VAL A 1 297 ? 0.159 -0.851 13.397 1.00 96.69 297 VAL A C 1
ATOM 2115 O O . VAL A 1 297 ? 0.602 -1.680 14.189 1.00 96.69 297 VAL A O 1
ATOM 2118 N N . ALA A 1 298 ? -0.560 0.197 13.784 1.00 96.94 298 ALA A N 1
ATOM 2119 C CA . ALA A 1 298 ? -1.103 0.400 15.117 1.00 96.94 298 ALA A CA 1
ATOM 2120 C C . ALA A 1 298 ? -2.620 0.140 15.069 1.00 96.94 298 ALA A C 1
ATOM 2122 O O . ALA A 1 298 ? -3.398 1.021 14.686 1.00 96.94 298 ALA A O 1
ATOM 2123 N N . PRO A 1 299 ? -3.068 -1.092 15.374 1.00 96.62 299 PRO A N 1
ATOM 2124 C CA . PRO A 1 299 ? -4.476 -1.437 15.295 1.00 96.62 299 PRO A CA 1
ATOM 2125 C C . PRO A 1 299 ? -5.239 -0.886 16.503 1.00 96.62 299 PRO A C 1
ATOM 2127 O O . PRO A 1 299 ? -4.780 -0.961 17.644 1.00 96.62 299 PRO A O 1
ATOM 2130 N N . ALA A 1 300 ? -6.446 -0.394 16.258 1.00 97.75 300 ALA A N 1
ATOM 2131 C CA . ALA A 1 300 ? -7.336 0.143 17.269 1.00 97.75 300 ALA A CA 1
ATOM 2132 C C . ALA A 1 300 ? -8.762 -0.389 17.113 1.00 97.75 300 ALA A C 1
ATOM 2134 O O . ALA A 1 300 ? -9.249 -0.636 16.005 1.00 97.75 300 ALA A O 1
ATOM 2135 N N . VAL A 1 301 ? -9.459 -0.481 18.238 1.00 97.62 301 VAL A N 1
ATOM 2136 C CA . VAL A 1 301 ? -10.906 -0.653 18.328 1.00 97.62 301 VAL A CA 1
ATOM 2137 C C . VAL A 1 301 ? -11.485 0.387 19.281 1.00 97.62 301 VAL A C 1
ATOM 2139 O O . VAL A 1 301 ? -10.901 0.653 20.328 1.00 97.62 301 VAL A O 1
ATOM 2142 N N . TRP A 1 302 ? -12.645 0.956 18.958 1.00 97.38 302 TRP A N 1
ATOM 2143 C CA . TRP A 1 302 ? -13.469 1.661 19.937 1.00 97.38 302 TRP A CA 1
ATOM 2144 C C . TRP A 1 302 ? -13.938 0.688 21.011 1.00 97.38 302 TRP A C 1
ATOM 2146 O O . TRP A 1 302 ? -14.391 -0.421 20.708 1.00 97.38 302 TRP A O 1
ATOM 2156 N N . THR A 1 303 ? -13.869 1.120 22.267 1.00 96.62 303 THR A N 1
ATOM 2157 C CA . THR A 1 303 ? -14.398 0.342 23.386 1.00 96.62 303 THR A CA 1
ATOM 2158 C C . THR A 1 303 ? -15.921 0.264 23.312 1.00 96.62 303 THR A C 1
ATOM 2160 O O . THR A 1 303 ? -16.590 1.169 22.805 1.00 96.62 303 THR A O 1
ATOM 2163 N N . ALA A 1 304 ? -16.498 -0.794 23.887 1.00 93.81 304 ALA A N 1
ATOM 2164 C CA . ALA A 1 304 ? -17.952 -0.944 23.963 1.00 93.81 304 ALA A CA 1
ATOM 2165 C C . ALA A 1 304 ? -18.625 0.271 24.632 1.00 93.81 304 ALA A C 1
ATOM 2167 O O . ALA A 1 304 ? -19.651 0.743 24.152 1.00 93.81 304 ALA A O 1
ATOM 2168 N N . ALA A 1 305 ? -18.005 0.828 25.681 1.00 95.00 305 ALA A N 1
ATOM 2169 C CA . ALA A 1 305 ? -18.497 2.019 26.373 1.00 95.00 305 ALA A CA 1
ATOM 2170 C C . ALA A 1 305 ? -18.444 3.288 25.501 1.00 95.00 305 ALA A C 1
ATOM 2172 O O . ALA A 1 305 ? -19.330 4.140 25.592 1.00 95.00 305 ALA A O 1
ATOM 2173 N N . ALA A 1 306 ? -17.421 3.434 24.652 1.00 95.56 306 ALA A N 1
ATOM 2174 C CA . ALA A 1 306 ? -17.338 4.552 23.717 1.00 95.56 306 ALA A CA 1
ATOM 2175 C C . ALA A 1 306 ? -18.399 4.447 22.612 1.00 95.56 306 ALA A C 1
ATOM 2177 O O . ALA A 1 306 ? -19.011 5.458 22.265 1.00 95.56 306 ALA A O 1
ATO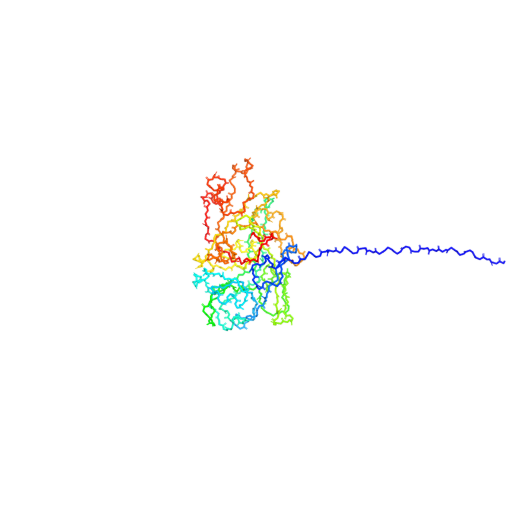M 2178 N N . LEU A 1 307 ? -18.657 3.237 22.108 1.00 91.38 307 LEU A N 1
ATOM 2179 C CA . LEU A 1 307 ? -19.708 2.979 21.121 1.00 91.38 307 LEU A CA 1
ATOM 2180 C C . LEU A 1 307 ? -21.103 3.224 21.706 1.00 91.38 307 LEU A C 1
ATOM 2182 O O . LEU A 1 307 ? -21.852 4.038 21.170 1.00 91.38 307 LEU A O 1
ATOM 2186 N N . SER A 1 308 ? -21.438 2.597 22.840 1.00 91.94 308 SER A N 1
ATOM 2187 C CA . SER A 1 308 ? -22.754 2.756 23.478 1.00 91.94 308 SER A CA 1
ATOM 2188 C C . SER A 1 308 ? -23.007 4.186 23.959 1.00 91.94 308 SER A C 1
ATOM 2190 O O . SER A 1 308 ? -24.147 4.634 24.010 1.00 91.94 308 SER A O 1
ATOM 2192 N N . GLY A 1 309 ? -21.942 4.908 24.320 1.00 93.06 309 GLY A N 1
ATOM 2193 C CA . GLY A 1 309 ? -21.994 6.309 24.726 1.00 93.06 309 GLY A CA 1
ATOM 2194 C C . GLY A 1 309 ? -21.972 7.313 23.570 1.00 93.06 309 GLY A C 1
ATOM 2195 O O . GLY A 1 309 ? -21.886 8.508 23.841 1.00 93.06 309 GLY A O 1
ATOM 2196 N N . GLY A 1 310 ? -21.985 6.866 22.307 1.00 91.75 310 GLY A N 1
ATOM 2197 C CA . GLY A 1 310 ? -21.990 7.751 21.136 1.00 91.75 310 GLY A CA 1
ATOM 2198 C C . GLY A 1 310 ? -20.714 8.583 20.958 1.00 91.75 310 GLY A C 1
ATOM 2199 O O . GLY A 1 310 ? -20.751 9.635 20.325 1.00 91.75 310 GLY A O 1
ATOM 2200 N N . LYS A 1 311 ? -19.586 8.142 21.527 1.00 93.81 311 LYS A N 1
ATOM 2201 C CA . LYS A 1 311 ? -18.299 8.861 21.488 1.00 93.81 311 LYS A CA 1
ATOM 2202 C C . LYS A 1 311 ? -17.466 8.548 20.248 1.00 93.81 311 LYS A C 1
ATOM 2204 O O . LYS A 1 311 ? -16.537 9.295 19.944 1.00 93.81 311 LYS A O 1
ATOM 2209 N N . ALA A 1 312 ? -17.771 7.454 19.552 1.00 93.62 312 ALA A N 1
ATOM 2210 C CA . ALA A 1 312 ? -1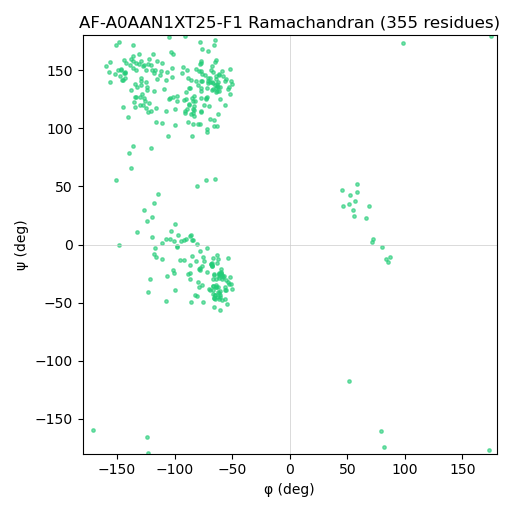7.081 7.094 18.323 1.00 93.62 312 ALA A CA 1
ATOM 2211 C C . ALA A 1 312 ? -17.307 8.161 17.241 1.00 93.62 312 ALA A C 1
ATOM 2213 O O . ALA A 1 312 ? -18.435 8.596 16.991 1.00 93.62 312 ALA A O 1
ATOM 2214 N N . HIS A 1 313 ? -16.218 8.571 16.602 1.00 94.06 313 HIS A N 1
ATOM 2215 C CA . HIS A 1 313 ? -16.172 9.533 15.503 1.00 94.06 313 HIS A CA 1
ATOM 2216 C C . HIS A 1 313 ? -14.973 9.216 14.603 1.00 94.06 313 HIS A C 1
ATOM 2218 O O . HIS A 1 313 ? -14.160 8.352 14.929 1.00 94.06 313 HIS A O 1
ATOM 2224 N N . ARG A 1 314 ? -14.868 9.884 13.453 1.00 95.06 314 ARG A N 1
ATOM 2225 C CA . ARG A 1 314 ? -13.731 9.704 12.549 1.00 95.06 314 ARG A CA 1
ATOM 2226 C C . ARG A 1 314 ? -12.470 10.337 13.140 1.00 95.06 314 ARG A C 1
ATOM 2228 O O . ARG A 1 314 ? -12.477 11.520 13.467 1.00 95.06 314 ARG A O 1
ATOM 2235 N N . LEU A 1 315 ? -11.399 9.557 13.214 1.00 96.50 315 LEU A N 1
ATOM 2236 C CA . LEU A 1 315 ? -10.060 9.982 13.615 1.00 96.50 315 LEU A CA 1
ATOM 2237 C C . LEU A 1 315 ? -9.245 10.244 12.343 1.00 96.50 315 LEU A C 1
ATOM 2239 O O . LEU A 1 315 ? -9.145 9.369 11.484 1.00 96.50 315 LEU A O 1
ATOM 2243 N N . ARG A 1 316 ? -8.697 11.446 12.177 1.00 95.88 316 ARG A N 1
ATOM 2244 C CA . ARG A 1 316 ? -8.023 11.892 10.942 1.00 95.88 316 ARG A CA 1
ATOM 2245 C C . ARG A 1 316 ? -6.537 12.203 11.146 1.00 95.88 316 ARG A C 1
ATOM 2247 O O . ARG A 1 316 ? -5.843 12.544 10.189 1.00 95.88 316 ARG A O 1
ATOM 2254 N N . SER A 1 317 ? -6.031 12.111 12.370 1.00 95.88 317 SER A N 1
ATOM 2255 C CA . SER A 1 317 ? -4.621 12.320 12.702 1.00 95.88 317 SER A CA 1
ATOM 2256 C C . SER A 1 317 ? -4.148 11.339 13.779 1.00 95.88 317 SER A C 1
ATOM 2258 O O . SER A 1 317 ? -4.949 10.870 14.587 1.00 95.88 317 SER A O 1
ATOM 2260 N N . SER A 1 318 ? -2.843 11.059 13.842 1.00 95.12 318 SER A N 1
ATOM 2261 C CA . SER A 1 318 ? -2.279 10.267 14.947 1.00 95.12 318 SER A CA 1
ATOM 2262 C C . SER A 1 318 ? -2.472 10.947 16.307 1.00 95.12 318 SER A C 1
ATOM 2264 O O . SER A 1 318 ? -2.544 10.274 17.334 1.00 95.12 318 SER A O 1
ATOM 2266 N N . ALA A 1 319 ? -2.631 12.277 16.331 1.00 96.12 319 ALA A N 1
ATOM 2267 C CA . ALA A 1 319 ? -3.014 13.006 17.536 1.00 96.12 319 ALA A CA 1
ATOM 2268 C C . ALA A 1 319 ? -4.450 12.669 17.980 1.00 96.12 319 ALA A C 1
ATOM 2270 O O . ALA A 1 319 ? -4.688 12.538 19.179 1.00 96.12 319 ALA A O 1
ATOM 2271 N N . ASP A 1 320 ? -5.381 12.448 17.044 1.00 97.25 320 ASP A N 1
ATOM 2272 C CA . ASP A 1 320 ? -6.751 12.020 17.362 1.00 97.25 320 ASP A CA 1
ATOM 2273 C C . ASP A 1 320 ? -6.750 10.622 17.996 1.00 97.25 320 ASP A C 1
ATOM 2275 O O . ASP A 1 320 ? -7.411 10.401 19.012 1.00 97.25 320 ASP A O 1
ATOM 2279 N N . PHE A 1 321 ? -5.961 9.688 17.447 1.00 97.69 321 PHE A N 1
ATOM 2280 C CA . PHE A 1 321 ? -5.776 8.356 18.036 1.00 97.69 321 PHE A CA 1
ATOM 2281 C C . PHE A 1 321 ? -5.156 8.441 19.434 1.00 97.69 321 PHE A C 1
ATOM 2283 O O . PHE A 1 321 ? -5.678 7.844 20.375 1.00 97.69 321 PHE A O 1
ATOM 2290 N N . ALA A 1 322 ? -4.093 9.230 19.608 1.00 97.06 322 ALA A N 1
ATOM 2291 C CA . ALA A 1 322 ? -3.456 9.421 20.909 1.00 97.06 322 ALA A CA 1
ATOM 2292 C C . ALA A 1 322 ? -4.416 10.035 21.946 1.00 97.06 322 ALA A C 1
ATOM 2294 O O . ALA A 1 322 ? -4.440 9.599 23.102 1.00 97.06 322 ALA A O 1
ATOM 2295 N N . ALA A 1 323 ? -5.240 11.005 21.543 1.00 98.06 323 ALA A N 1
ATOM 2296 C CA . ALA A 1 323 ? -6.250 11.617 22.400 1.00 98.06 323 ALA A CA 1
ATOM 2297 C C . ALA A 1 323 ? -7.350 10.614 22.784 1.00 98.06 323 ALA A C 1
ATOM 2299 O O . ALA A 1 323 ? -7.691 10.493 23.963 1.00 98.06 323 ALA A O 1
ATOM 2300 N N . ALA A 1 324 ? -7.862 9.844 21.819 1.00 98.06 324 ALA A N 1
ATOM 2301 C CA . ALA A 1 324 ? -8.860 8.807 22.067 1.00 98.06 324 ALA A CA 1
ATOM 2302 C C . ALA A 1 324 ? -8.324 7.699 22.991 1.00 98.06 324 ALA A C 1
ATOM 2304 O O . ALA A 1 324 ? -9.038 7.258 23.896 1.00 98.06 324 ALA A O 1
ATOM 2305 N N . ALA A 1 325 ? -7.067 7.282 22.812 1.00 97.94 325 ALA A N 1
ATOM 2306 C CA . ALA A 1 325 ? -6.410 6.291 23.662 1.00 97.94 325 ALA A CA 1
ATOM 2307 C C . ALA A 1 325 ? -6.211 6.823 25.088 1.00 97.94 325 ALA A C 1
ATOM 2309 O O . ALA A 1 325 ? -6.571 6.150 26.052 1.00 97.94 325 ALA A O 1
ATOM 2310 N N . SER A 1 326 ? -5.732 8.063 25.232 1.00 97.88 326 SER A N 1
ATOM 2311 C CA . SER A 1 326 ? -5.544 8.719 26.537 1.00 97.88 326 SER A CA 1
ATOM 2312 C C . SER A 1 326 ? -6.859 8.889 27.307 1.00 97.88 326 SER A C 1
ATOM 2314 O O . SER A 1 326 ? -6.875 8.872 28.535 1.00 97.88 326 SER A O 1
ATOM 2316 N N . ALA A 1 327 ? -7.977 9.018 26.588 1.00 97.94 327 ALA A N 1
ATOM 2317 C CA . ALA A 1 327 ? -9.322 9.075 27.150 1.00 97.94 327 ALA A CA 1
ATOM 2318 C C . ALA A 1 327 ? -9.970 7.688 27.370 1.00 97.94 327 ALA A C 1
ATOM 2320 O O . ALA A 1 327 ? -11.154 7.621 27.707 1.00 97.94 327 ALA A O 1
ATOM 2321 N N . ASN A 1 328 ? -9.227 6.588 27.185 1.00 97.12 328 ASN A N 1
ATOM 2322 C CA . ASN A 1 328 ? -9.707 5.199 27.259 1.00 97.12 328 ASN A CA 1
ATOM 2323 C C . ASN A 1 328 ? -10.898 4.900 26.326 1.00 97.12 328 ASN A C 1
ATOM 2325 O O . ASN A 1 328 ? -11.758 4.067 26.626 1.00 97.12 328 ASN A O 1
ATOM 2329 N N . LEU A 1 329 ? -10.986 5.605 25.196 1.00 98.06 329 LEU A N 1
ATOM 2330 C CA . LEU A 1 329 ? -12.055 5.408 24.217 1.00 98.06 329 LEU A CA 1
ATOM 2331 C C . LEU A 1 329 ? -11.712 4.339 23.183 1.00 98.06 329 LEU A C 1
ATOM 2333 O O . LEU A 1 329 ? -12.626 3.720 22.638 1.00 98.06 329 LEU A O 1
ATOM 2337 N N . ILE A 1 330 ? -10.421 4.108 22.943 1.00 98.44 330 ILE A N 1
ATOM 2338 C CA . ILE A 1 330 ? -9.917 3.052 22.064 1.00 98.44 330 ILE A CA 1
ATOM 2339 C C . ILE A 1 330 ? -8.887 2.173 22.781 1.00 98.44 330 ILE A C 1
ATOM 2341 O O . ILE A 1 330 ? -8.205 2.625 23.702 1.00 98.44 330 ILE A O 1
ATOM 2345 N N . THR A 1 331 ? -8.754 0.931 22.326 1.00 97.88 331 THR A N 1
ATOM 2346 C CA . THR A 1 331 ? -7.724 -0.039 22.744 1.00 97.88 331 THR A CA 1
ATOM 2347 C C . THR A 1 331 ? -7.156 -0.753 21.522 1.00 97.88 331 THR A C 1
ATOM 2349 O O . THR A 1 331 ? -7.701 -0.628 20.426 1.00 97.88 331 THR A O 1
ATOM 2352 N N . ALA A 1 332 ? -6.101 -1.549 21.690 1.00 96.81 332 ALA A N 1
ATOM 2353 C CA . ALA A 1 332 ? -5.771 -2.579 20.709 1.00 96.81 332 ALA A CA 1
ATOM 2354 C C . ALA A 1 332 ? -6.897 -3.643 20.648 1.00 96.81 332 ALA A C 1
ATOM 2356 O O . ALA A 1 332 ? -7.662 -3.778 21.613 1.00 96.81 332 ALA A O 1
ATOM 2357 N N . PRO A 1 333 ? -7.023 -4.416 19.549 1.00 94.06 333 PRO A N 1
ATOM 2358 C CA . PRO A 1 333 ? -8.067 -5.438 19.409 1.00 94.06 333 PRO A CA 1
ATOM 2359 C C . PRO A 1 333 ? -8.056 -6.530 20.490 1.00 94.06 333 PRO A C 1
ATOM 2361 O O . PRO A 1 333 ? -9.097 -7.108 20.783 1.00 94.06 333 PRO A O 1
ATOM 2364 N N . ASP A 1 334 ? -6.903 -6.803 21.104 1.00 93.19 334 ASP A N 1
ATOM 2365 C CA . ASP A 1 334 ? -6.750 -7.768 22.202 1.00 93.19 334 ASP A CA 1
ATOM 2366 C C . ASP A 1 334 ? -7.035 -7.163 23.594 1.00 93.19 334 ASP A C 1
ATOM 2368 O O . ASP A 1 334 ? -6.782 -7.797 24.618 1.00 93.19 334 ASP A O 1
ATOM 2372 N N . GLY A 1 335 ? -7.546 -5.928 23.639 1.00 93.56 335 GLY A N 1
ATOM 2373 C CA . GLY A 1 335 ? -7.866 -5.195 24.863 1.00 93.56 335 GLY A CA 1
ATOM 2374 C C . GLY A 1 335 ? -6.666 -4.534 25.545 1.00 93.56 335 GLY A C 1
ATOM 2375 O O . GLY A 1 335 ? -6.852 -3.843 26.548 1.00 93.56 335 GLY A O 1
ATOM 2376 N N . LYS A 1 336 ? -5.442 -4.701 25.026 1.00 95.56 336 LYS A N 1
ATOM 2377 C CA . LYS A 1 336 ? -4.260 -3.990 25.535 1.00 95.56 336 LYS A CA 1
ATOM 2378 C C . LYS A 1 336 ? -4.303 -2.500 25.170 1.00 95.56 336 LYS A C 1
ATOM 2380 O O . LYS A 1 336 ? -5.092 -2.094 24.311 1.00 95.56 336 LYS A O 1
ATOM 2385 N N . PRO A 1 337 ? -3.448 -1.663 25.790 1.00 96.56 337 PRO A N 1
ATOM 2386 C CA . PRO A 1 337 ? -3.285 -0.282 25.356 1.00 96.56 337 PRO A CA 1
ATOM 2387 C C . PRO A 1 337 ? -3.015 -0.191 23.852 1.00 96.56 337 PRO A C 1
ATOM 2389 O O . PRO A 1 337 ? -2.293 -1.017 23.294 1.00 96.56 337 PRO A O 1
ATOM 2392 N N . PHE A 1 338 ? -3.609 0.817 23.212 1.00 96.50 338 PHE A N 1
ATOM 2393 C CA . PHE A 1 338 ? -3.348 1.135 21.813 1.00 96.50 338 PHE A CA 1
ATOM 2394 C C . PHE A 1 338 ? -1.842 1.303 21.570 1.00 96.50 338 PHE A C 1
ATOM 2396 O O . PHE A 1 338 ? -1.142 1.952 22.351 1.00 96.50 338 PHE A O 1
ATOM 2403 N N . GLY A 1 339 ? -1.353 0.715 20.484 1.00 93.44 339 GLY A N 1
ATOM 2404 C CA . GLY A 1 339 ? 0.056 0.736 20.141 1.00 93.44 339 GLY A CA 1
ATOM 2405 C C . GLY A 1 339 ? 0.363 -0.121 18.918 1.00 93.44 339 GLY A C 1
ATOM 2406 O O . GLY A 1 339 ? -0.538 -0.735 18.344 1.00 93.44 339 GLY A O 1
ATOM 2407 N N . PRO A 1 340 ? 1.636 -0.156 18.506 1.00 92.62 340 PRO A N 1
ATOM 2408 C CA . PRO A 1 340 ? 2.054 -0.886 17.321 1.00 92.62 340 PRO A CA 1
ATOM 2409 C C . PRO A 1 340 ? 1.963 -2.411 17.493 1.00 92.62 340 PRO A C 1
ATOM 2411 O O . PRO A 1 340 ? 2.297 -2.955 18.548 1.00 92.62 340 PRO A O 1
ATOM 2414 N N . ALA A 1 341 ? 1.583 -3.103 16.421 1.00 93.81 341 ALA A N 1
ATOM 2415 C CA . ALA A 1 341 ? 1.630 -4.556 16.269 1.00 93.81 341 ALA A CA 1
ATOM 2416 C C . ALA A 1 341 ? 2.688 -4.932 15.218 1.00 93.81 341 ALA A C 1
ATOM 2418 O O . ALA A 1 341 ? 2.846 -4.165 14.277 1.00 93.81 341 ALA A O 1
ATOM 2419 N N . PRO A 1 342 ? 3.361 -6.103 15.300 1.00 93.75 342 PRO A N 1
ATOM 2420 C CA . PRO A 1 342 ? 4.465 -6.504 14.409 1.00 93.75 342 PRO A CA 1
ATOM 2421 C C . PRO A 1 342 ? 3.986 -6.885 12.993 1.00 93.75 342 PRO A C 1
ATOM 2423 O O . PRO A 1 342 ? 4.206 -7.990 12.500 1.00 93.75 342 PRO A O 1
ATOM 2426 N N . ILE A 1 343 ? 3.284 -5.961 12.354 1.00 96.56 343 ILE A N 1
ATOM 2427 C CA . ILE A 1 343 ? 2.611 -6.066 11.073 1.00 96.56 343 ILE A CA 1
ATOM 2428 C C . ILE A 1 343 ? 3.055 -4.864 10.257 1.00 96.56 343 ILE A C 1
ATOM 2430 O O . ILE A 1 343 ? 2.927 -3.719 10.702 1.00 96.56 343 ILE A O 1
ATOM 2434 N N . PHE A 1 344 ? 3.543 -5.136 9.053 1.00 97.81 344 PHE A N 1
ATOM 2435 C CA . PHE A 1 344 ? 4.081 -4.120 8.172 1.00 97.81 344 PHE A CA 1
ATOM 2436 C C . PHE A 1 344 ? 3.385 -4.139 6.823 1.00 97.81 344 PHE A C 1
ATOM 2438 O O . PHE A 1 344 ? 3.116 -5.212 6.285 1.00 97.81 344 PHE A O 1
ATOM 2445 N N . VAL A 1 345 ? 3.108 -2.962 6.270 1.00 98.06 345 VAL A N 1
ATOM 2446 C CA . VAL A 1 345 ? 2.450 -2.821 4.965 1.00 98.06 345 VAL A CA 1
ATOM 2447 C C . VAL A 1 345 ? 3.204 -1.779 4.148 1.00 98.06 345 VAL A C 1
ATOM 2449 O O . VAL A 1 345 ? 3.468 -0.682 4.632 1.00 98.06 345 VAL A O 1
ATOM 2452 N N . ASN A 1 346 ? 3.604 -2.140 2.934 1.00 98.31 346 ASN A N 1
ATOM 2453 C CA . ASN A 1 346 ? 4.247 -1.246 1.981 1.00 98.31 346 ASN A CA 1
ATOM 2454 C C . ASN A 1 346 ? 3.180 -0.448 1.235 1.00 98.31 346 ASN A C 1
ATOM 2456 O O . ASN A 1 346 ? 2.430 -1.013 0.433 1.00 98.31 346 ASN A O 1
ATOM 2460 N N . CYS A 1 347 ? 3.121 0.852 1.504 1.00 96.00 347 CYS A N 1
ATOM 2461 C CA . CYS A 1 347 ? 2.062 1.714 1.027 1.00 96.00 347 CYS A CA 1
ATOM 2462 C C . CYS A 1 347 ? 2.565 3.092 0.570 1.00 96.00 347 CYS A C 1
ATOM 2464 O O . CYS A 1 347 ? 2.458 4.091 1.290 1.00 96.00 347 CYS A O 1
ATOM 2466 N N . PRO A 1 348 ? 3.131 3.182 -0.637 1.00 96.69 348 PRO A N 1
ATOM 2467 C CA . PRO A 1 348 ? 3.596 4.452 -1.159 1.00 96.69 348 PRO A CA 1
ATOM 2468 C C . PRO A 1 348 ? 2.440 5.431 -1.386 1.00 96.69 348 PRO A C 1
ATOM 2470 O O . PRO A 1 348 ? 1.372 5.087 -1.907 1.00 96.69 348 PRO A O 1
ATOM 2473 N N . VAL A 1 349 ? 2.667 6.687 -1.008 1.00 96.50 349 VAL A N 1
ATOM 2474 C CA . VAL A 1 349 ? 1.659 7.741 -1.145 1.00 96.50 349 VAL A CA 1
ATOM 2475 C C . VAL A 1 349 ? 1.574 8.267 -2.574 1.00 96.50 349 VAL A C 1
ATOM 2477 O O . VAL A 1 349 ? 2.568 8.328 -3.294 1.00 96.50 349 VAL A O 1
ATOM 2480 N N . VAL A 1 350 ? 0.383 8.711 -2.975 1.00 97.50 350 VAL A N 1
ATOM 2481 C CA . VAL A 1 350 ? 0.141 9.277 -4.309 1.00 97.50 350 VAL A CA 1
ATOM 2482 C C . VAL A 1 350 ? -0.051 10.788 -4.230 1.00 97.50 350 VAL A C 1
ATOM 2484 O O . VAL A 1 350 ? 0.599 11.531 -4.970 1.00 97.50 350 VAL A O 1
ATOM 2487 N N . GLY A 1 351 ? -0.893 11.284 -3.321 1.00 95.62 351 GLY A N 1
ATOM 2488 C CA . GLY A 1 351 ? -1.163 12.720 -3.211 1.00 95.62 351 GLY A CA 1
ATOM 2489 C C . GLY A 1 351 ? -2.270 13.082 -2.233 1.00 95.62 351 GLY A C 1
ATOM 2490 O O . GLY A 1 351 ? -2.841 12.220 -1.573 1.00 95.62 351 GLY A O 1
ATOM 2491 N N . PHE A 1 352 ? -2.570 14.377 -2.165 1.00 95.19 352 PHE A N 1
ATOM 2492 C CA . PHE A 1 352 ? -3.703 14.908 -1.406 1.00 95.19 352 PHE A CA 1
ATOM 2493 C C . PHE A 1 352 ? -4.984 14.872 -2.243 1.00 95.19 352 PHE A C 1
ATOM 2495 O O . PHE A 1 352 ? -4.953 15.175 -3.434 1.00 95.19 352 PHE A O 1
ATOM 2502 N N . GLU A 1 353 ? -6.122 14.559 -1.627 1.00 92.69 353 GLU A N 1
ATOM 2503 C CA . GLU A 1 353 ? -7.420 14.624 -2.318 1.00 92.69 353 GLU A CA 1
ATOM 2504 C C . GLU A 1 353 ? -7.939 16.074 -2.398 1.00 92.69 353 GLU A C 1
ATOM 2506 O O . GLU A 1 353 ? -8.482 16.533 -3.412 1.00 92.69 353 GLU A O 1
ATOM 2511 N N . ALA A 1 354 ? -7.690 16.844 -1.339 1.00 81.31 354 ALA A N 1
ATOM 2512 C CA . ALA A 1 354 ? -8.003 18.266 -1.254 1.00 81.31 354 ALA A CA 1
ATOM 2513 C C . ALA A 1 354 ? -6.829 19.146 -1.726 1.00 81.31 354 ALA A C 1
ATOM 2515 O O . ALA A 1 354 ? -5.796 18.653 -2.182 1.00 81.31 354 ALA A O 1
ATOM 2516 N N . ALA A 1 355 ? -7.011 20.471 -1.696 1.00 65.25 355 ALA A N 1
ATOM 2517 C CA . ALA A 1 355 ? -5.906 21.401 -1.927 1.00 65.25 355 ALA A CA 1
ATOM 2518 C C . ALA A 1 355 ? -4.756 21.102 -0.952 1.00 65.25 355 ALA A C 1
ATOM 2520 O O . ALA A 1 355 ? -5.006 20.759 0.203 1.00 65.25 355 ALA A O 1
ATOM 2521 N N . ARG A 1 356 ? -3.508 21.222 -1.425 1.00 60.44 356 ARG A N 1
ATOM 2522 C CA . ARG A 1 356 ? -2.352 21.149 -0.527 1.00 60.44 356 ARG A CA 1
ATOM 2523 C C . ARG A 1 356 ? -2.453 22.301 0.483 1.00 60.44 356 ARG A C 1
ATOM 2525 O O . ARG A 1 356 ? -2.733 23.414 0.033 1.00 60.44 356 ARG A O 1
ATOM 2532 N N . PRO A 1 357 ? -2.280 22.041 1.787 1.00 57.06 357 PRO A N 1
ATOM 2533 C CA . PRO A 1 357 ? -2.293 23.097 2.791 1.00 57.06 357 PRO A CA 1
ATOM 2534 C C . PRO A 1 357 ? -1.118 24.065 2.650 1.00 57.06 357 PRO A C 1
ATOM 2536 O O . PRO A 1 357 ? -0.074 23.669 2.074 1.00 57.06 357 PRO A O 1
#

Mean predicted aligned error: 6.42 Å

Foldseek 3Di:
DDDDDDDDDDDDDDDDPDDPPPQDAFDPPLFWPQQQWPTHRLQLQKTKGFKAWEEEVNFIFIKGFAEKLDPVCCVVVSHAHQVLLVLQPQLAAEWEDDPRYTHTHWDKQQQAFFFWAADPLQATPDGFASMAIDLRDDLWYQYPVPRMTTRMFTAFGHDDPDDLPRRRGGQLQWADWDCPPVVRTMTMGRWAWAAEPQFIFIWAFAEKLDRRCNSQRSYYHDVSSLSSVSSAFAKEAEDNADLDDQGAHSSNQSNFQPSRDRDYSVCSSSRYHRRIYTQADCDPPRPNVSDDLKHFYFYKYFDPCCVVVVVGHDDRYVVSVVVCLVVVRMDHPVRHRTDTDSMMIRMRTTGTPDRDD

Solvent-accessible surface area (backbone atoms only — not comparable to full-atom values): 18043 Å² total; per-residue (Å²): 139,90,81,86,85,84,83,86,83,83,83,81,83,82,76,81,82,73,85,77,77,76,76,71,77,59,56,58,67,90,28,45,61,31,62,49,54,74,46,37,30,78,72,55,24,32,35,30,33,56,39,32,57,31,25,36,91,83,43,45,28,31,27,40,72,52,34,19,30,35,62,71,58,9,66,74,70,30,30,31,52,15,50,31,38,61,54,20,62,81,24,32,18,56,23,42,60,50,98,70,38,35,38,36,70,32,48,68,48,20,69,49,70,61,37,40,44,54,46,98,79,7,45,78,74,45,54,32,30,25,25,38,38,43,95,49,19,44,43,35,30,39,31,68,76,75,70,40,28,31,39,43,43,76,47,33,50,62,72,82,84,75,44,34,81,79,21,53,35,24,39,53,33,35,36,45,75,47,63,91,48,71,93,73,13,30,34,30,31,47,42,37,44,27,18,39,75,64,42,48,30,36,26,38,46,57,34,11,29,38,47,51,61,3,25,72,52,35,11,28,22,24,61,47,50,56,55,19,60,79,17,41,36,56,27,44,36,42,45,61,38,42,75,57,89,66,48,25,4,44,13,22,14,39,66,75,6,52,51,54,58,84,43,28,74,89,49,24,55,51,45,45,44,35,41,38,20,31,68,54,38,79,41,93,96,34,56,31,84,68,11,40,43,34,26,30,35,22,42,29,24,61,33,71,68,25,55,78,65,68,64,69,70,66,60,34,22,57,65,46,50,51,50,36,36,75,69,67,32,32,20,19,84,87,70,45,77,57,49,75,46,104,39,32,38,36,38,46,64,38,27,43,74,50,82,70,131

pLDDT: mean 90.97, std 14.42, range [36.66, 98.81]

Radius of gyration: 23.1 Å; Cα contacts (8 Å, |Δi|>4): 975; chains: 1; bounding box: 87×41×89 Å

Sequence (357 aa):
MKILVRAALAAALILPLAPTFASAAPLDRAKVVLPSAISVDLAANTVTLPLYRGSVHGNPVWYIKTDVSNAAVAKREGLLYAPLLASSASAAQHATGASNAFAFAGGVDFTPQRVLTTAADGSVTAAKPGSVGDDAYSPFVHAAANGAIYNAPIVASGAHPSDVATHNDTLDRVVAIDTRDTAHASVTLVLARGFTNGQPIAYISTDASADGPAAIERSTYVPRLAKAAAAAIAIDVLFNGRTDGESQGIAAAGLHGSLGAEATVQNAAEIGSPLNVQATFPAPNFAASGYSPLWHVAPAVWTAAALSGGKAHRLRSSADFAAAASANLITAPDGKPFGPAPIFVNCPVVGFEAARP

InterPro domains:
  IPR055905 Domain of unknown function DUF7482 [PF24298] (174-238)

Secondary structure (DSSP, 8-state):
----------------------PPPPPPTTTB--TT-SEEETTTTEEEEE-EEEEETTEEEEE---EES-HHHHHHHT-EE-GGGGGGTTTPEEEES-TTS-EES--EE--SPPEEEE-TTS-EEEEE-S-EE-TT--SEEEETTT-PEEE--EEEESSSSP--SS-TTB-TTEEEEE-SSTTS-EEEEEPEEEEETTEEEEE---EESSHHHHHHTT-EE-GGGGGGGGG-EEEEEESS--SSSS--SHHHHHHHS-TTSPP-TTTGGG-----EEES--SSTTTTGGG--SEEEEEEEEE-HHHHHTT------SHHHHHHHHHTTSEE-TTSSPS---S-EEE--EEEESS---

Organism: NCBI:txid3016050